Protein AF-0000000069863520 (afdb_homodimer)

Solvent-accessible surface area (backbone atoms only — not comparable to full-atom values): 12874 Å² total; per-residue (Å²): 112,72,61,44,53,48,48,48,50,52,49,18,58,66,33,70,36,91,54,41,68,58,53,50,70,75,42,50,72,67,54,52,51,51,52,52,55,48,51,23,64,34,72,54,70,69,57,44,53,39,50,52,51,8,44,47,52,29,50,52,50,26,72,73,69,70,47,91,66,60,33,70,79,55,29,62,78,73,32,87,59,54,64,56,63,81,35,67,63,56,55,49,48,53,61,70,64,55,82,76,78,76,74,87,69,80,75,88,118,112,74,61,59,53,48,49,48,49,53,50,19,56,72,69,37,36,88,54,41,66,57,51,51,70,78,42,49,74,67,55,53,51,51,50,54,54,50,50,72,81,36,72,53,71,66,57,44,54,40,48,54,48,8,44,48,48,29,50,55,49,26,72,71,68,71,47,89,69,61,31,75,80,57,28,62,87,76,38,86,69,65,38,56,74,65,57,67,73,60,58,60,58,42,67,69,64,62,66,86,67,78,73,82,71,75,75,82,122

Secondary structure (DSSP, 8-state):
-HHHHHHHHHHHHHTT-S-HHHHHHTS-HHHHHHHHHHHHHS--HHHHHHHHHHHHHHHHHHHHH-----GGGG-SSSSTTTTTSS-HHHHHHHHHH------------/-HHHHHHHHHHHHHTT-S-HHHHHHHS-HHHHHHHHHHHHHS--HHHHHHHHHHHHHHHHHHHHH-----GGGG-SSSSTTTT-SS-HHHHHHHHHH-TT---------

Structure (mmCIF, N/CA/C/O backbone):
data_AF-0000000069863520-model_v1
#
loop_
_entity.id
_entity.type
_entity.pdbx_description
1 polymer 'Minor tail protein'
#
loop_
_atom_site.group_PDB
_atom_site.id
_atom_site.type_symbol
_atom_site.label_atom_id
_atom_site.label_alt_id
_atom_site.label_comp_id
_atom_site.label_asym_id
_atom_site.label_entity_id
_atom_site.label_seq_id
_atom_site.pdbx_PDB_ins_code
_atom_site.Cartn_x
_atom_site.Cartn_y
_atom_site.Cartn_z
_atom_site.occupancy
_atom_site.B_iso_or_equiv
_atom_site.auth_seq_id
_atom_site.auth_comp_id
_atom_site.auth_asym_id
_atom_site.auth_atom_id
_atom_site.pdbx_PDB_model_num
ATOM 1 N N . MET A 1 1 ? 18.828 11.961 9.992 1 49.12 1 MET A N 1
ATOM 2 C CA . MET A 1 1 ? 18.281 13.125 9.305 1 49.12 1 MET A CA 1
ATOM 3 C C . MET A 1 1 ? 17.875 12.766 7.879 1 49.12 1 MET A C 1
ATOM 5 O O . MET A 1 1 ? 16.75 13.047 7.465 1 49.12 1 MET A O 1
ATOM 9 N N . ASN A 1 2 ? 18.641 11.922 7.191 1 63.69 2 ASN A N 1
ATOM 10 C CA . ASN A 1 2 ? 18.438 11.57 5.789 1 63.69 2 ASN A CA 1
ATOM 11 C C . ASN A 1 2 ? 17.297 10.57 5.625 1 63.69 2 ASN A C 1
ATOM 13 O O . ASN A 1 2 ? 16.469 10.711 4.719 1 63.69 2 ASN A O 1
ATOM 17 N N . ASN A 1 3 ? 16.969 9.836 6.609 1 72.69 3 ASN A N 1
ATOM 18 C CA . ASN A 1 3 ? 15.969 8.781 6.477 1 72.69 3 ASN A CA 1
ATOM 19 C C . ASN A 1 3 ? 14.555 9.312 6.738 1 72.69 3 ASN A C 1
ATOM 21 O O . ASN A 1 3 ? 13.609 8.922 6.059 1 72.69 3 ASN A O 1
ATOM 25 N N . GLU A 1 4 ? 14.523 10.289 7.738 1 73.56 4 GLU A N 1
ATOM 26 C CA . GLU A 1 4 ? 13.219 10.867 8.055 1 73.56 4 GLU A CA 1
ATOM 27 C C . GLU A 1 4 ? 12.672 11.68 6.883 1 73.56 4 GLU A C 1
ATOM 29 O O . GLU A 1 4 ? 11.484 11.594 6.562 1 73.56 4 GLU A O 1
ATOM 34 N N . LEU A 1 5 ? 13.562 12.398 6.379 1 82.38 5 LEU A N 1
ATOM 35 C CA . LEU A 1 5 ? 13.156 13.188 5.219 1 82.38 5 LEU A CA 1
ATOM 36 C C . LEU A 1 5 ? 12.711 12.289 4.074 1 82.38 5 LEU A C 1
ATOM 38 O O . LEU A 1 5 ? 11.766 12.609 3.355 1 82.38 5 LEU A O 1
ATOM 42 N N . HIS A 1 6 ? 13.438 11.219 3.932 1 83.88 6 HIS A N 1
ATOM 43 C CA . HIS A 1 6 ? 13.047 10.258 2.908 1 83.88 6 HIS A CA 1
ATOM 44 C C . HIS A 1 6 ? 11.641 9.711 3.17 1 83.88 6 HIS A C 1
ATOM 46 O O . HIS A 1 6 ? 10.828 9.633 2.254 1 83.88 6 HIS A O 1
ATOM 52 N N . PHE A 1 7 ? 11.461 9.422 4.465 1 88.31 7 PHE A N 1
ATOM 53 C CA . PHE A 1 7 ? 10.141 8.922 4.812 1 88.31 7 PHE A CA 1
ATOM 54 C C . PHE A 1 7 ? 9.07 9.969 4.516 1 88.31 7 PHE A C 1
ATOM 56 O O . PHE A 1 7 ? 8.023 9.648 3.945 1 88.31 7 PHE A O 1
ATOM 63 N N . VAL A 1 8 ? 9.305 11.164 4.875 1 90.38 8 VAL A N 1
ATOM 64 C CA . VAL A 1 8 ? 8.328 12.234 4.684 1 90.38 8 VAL A CA 1
ATOM 65 C C . VAL A 1 8 ? 8.055 12.422 3.195 1 90.38 8 VAL A C 1
ATOM 67 O O . VAL A 1 8 ? 6.906 12.602 2.787 1 90.38 8 VAL A O 1
ATOM 70 N N . ARG A 1 9 ? 9.023 12.297 2.426 1 91.69 9 ARG A N 1
ATOM 71 C CA . ARG A 1 9 ? 8.836 12.438 0.986 1 91.69 9 ARG A CA 1
ATOM 72 C C . ARG A 1 9 ? 8.055 11.258 0.414 1 91.69 9 ARG A C 1
ATOM 74 O O . ARG A 1 9 ? 7.223 11.438 -0.479 1 91.69 9 ARG A O 1
ATOM 81 N N . GLN A 1 10 ? 8.305 10.062 0.873 1 92.5 10 GLN A N 1
ATOM 82 C CA . GLN A 1 10 ? 7.512 8.898 0.482 1 92.5 10 GLN A CA 1
ATOM 83 C C . GLN A 1 10 ? 6.043 9.086 0.861 1 92.5 10 GLN A C 1
ATOM 85 O O . GLN A 1 10 ? 5.148 8.75 0.08 1 92.5 10 GLN A O 1
ATOM 90 N N . LEU A 1 11 ? 5.957 9.602 2.07 1 94.81 11 LEU A N 1
ATOM 91 C CA . LEU A 1 11 ? 4.602 9.844 2.559 1 94.81 11 LEU A CA 1
ATOM 92 C C . LEU A 1 11 ? 3.885 10.867 1.688 1 94.81 11 LEU A C 1
ATOM 94 O O . LEU A 1 11 ? 2.727 10.664 1.312 1 94.81 11 LEU A O 1
ATOM 98 N N . ALA A 1 12 ? 4.508 11.953 1.383 1 96.06 12 ALA A N 1
ATOM 99 C CA . ALA A 1 12 ? 3.932 12.984 0.529 1 96.06 12 ALA A CA 1
ATOM 100 C C . ALA A 1 12 ? 3.541 12.422 -0.833 1 96.06 12 ALA A C 1
ATOM 102 O O . ALA A 1 12 ? 2.48 12.75 -1.368 1 96.06 12 ALA A O 1
ATOM 103 N N . ARG A 1 13 ? 4.34 11.586 -1.364 1 95.5 13 ARG A N 1
ATOM 104 C CA . ARG A 1 13 ? 4.02 10.938 -2.633 1 95.5 13 ARG A CA 1
ATOM 105 C C . ARG A 1 13 ? 2.787 10.055 -2.5 1 95.5 13 ARG A C 1
ATOM 107 O O . ARG A 1 13 ? 1.915 10.062 -3.371 1 95.5 13 ARG A O 1
ATOM 114 N N . GLU A 1 14 ? 2.783 9.297 -1.399 1 96.44 14 GLU A N 1
ATOM 115 C CA . GLU A 1 14 ? 1.649 8.414 -1.146 1 96.44 14 GLU A CA 1
ATOM 116 C C . GLU A 1 14 ? 0.336 9.188 -1.136 1 96.44 14 GLU A C 1
ATOM 118 O O . GLU A 1 14 ? -0.675 8.711 -1.659 1 96.44 14 GLU A O 1
ATOM 123 N N . PHE A 1 15 ? 0.433 10.359 -0.616 1 97.62 15 PHE A N 1
ATOM 124 C CA . PHE A 1 15 ? -0.791 11.133 -0.432 1 97.62 15 PHE A CA 1
ATOM 125 C C . PHE A 1 15 ? -0.942 12.172 -1.53 1 97.62 15 PHE A C 1
ATOM 127 O O . PHE A 1 15 ? -1.839 13.016 -1.473 1 97.62 15 PHE A O 1
ATOM 134 N N . ARG A 1 16 ? -0.092 12.156 -2.473 1 97.25 16 ARG A N 1
ATOM 135 C CA . ARG A 1 16 ? -0.127 13.016 -3.646 1 97.25 16 ARG A CA 1
ATOM 136 C C . ARG A 1 16 ? -0.041 14.484 -3.248 1 97.25 16 ARG A C 1
ATOM 138 O O . ARG A 1 16 ? -0.797 15.32 -3.754 1 97.25 16 ARG A O 1
ATOM 145 N N . ARG A 1 17 ? 0.841 14.641 -2.295 1 96.88 17 ARG A N 1
ATOM 146 C CA . ARG A 1 17 ? 1.12 15.992 -1.834 1 96.88 17 ARG A CA 1
ATOM 147 C C . ARG A 1 17 ? 2.52 16.438 -2.25 1 96.88 17 ARG A C 1
ATOM 149 O O . ARG A 1 17 ? 3.486 16.234 -1.516 1 96.88 17 ARG A O 1
ATOM 156 N N . PRO A 1 18 ? 2.646 17.234 -3.416 1 94.19 18 PRO A N 1
ATOM 157 C CA . PRO A 1 18 ? 3.98 17.672 -3.832 1 94.19 18 PRO A CA 1
ATOM 158 C C . PRO A 1 18 ? 4.582 18.703 -2.885 1 94.19 18 PRO A C 1
ATOM 160 O O . PRO A 1 18 ? 5.797 18.922 -2.895 1 94.19 18 PRO A O 1
ATOM 163 N N . ASP A 1 19 ? 3.646 19.344 -2.125 1 93.94 19 ASP A N 1
ATOM 164 C CA . ASP A 1 19 ? 4.074 20.312 -1.123 1 93.94 19 ASP A CA 1
ATOM 165 C C . ASP A 1 19 ? 4.367 19.625 0.212 1 93.94 19 ASP A C 1
ATOM 167 O O . ASP A 1 19 ? 3.729 19.938 1.223 1 93.94 19 ASP A O 1
ATOM 171 N N . TRP A 1 20 ? 5.438 18.891 0.257 1 92.12 20 TRP A N 1
ATOM 172 C CA . TRP A 1 20 ? 5.691 18.031 1.411 1 92.12 20 TRP A CA 1
ATOM 173 C C . TRP A 1 20 ? 5.934 18.859 2.664 1 92.12 20 TRP A C 1
ATOM 175 O O . TRP A 1 20 ? 5.574 18.453 3.77 1 92.12 20 TRP A O 1
ATOM 185 N N . ARG A 1 21 ? 6.539 20 2.545 1 91.5 21 ARG A N 1
ATOM 186 C CA . ARG A 1 21 ? 6.777 20.844 3.707 1 91.5 21 ARG A CA 1
ATOM 187 C C . ARG A 1 21 ? 5.461 21.328 4.305 1 91.5 21 ARG A C 1
ATOM 189 O O . ARG A 1 21 ? 5.281 21.312 5.523 1 91.5 21 ARG A O 1
ATOM 196 N N . ARG A 1 22 ? 4.594 21.75 3.463 1 94.88 22 ARG A N 1
ATOM 197 C CA . ARG A 1 22 ? 3.277 22.172 3.926 1 94.88 22 ARG A CA 1
ATOM 198 C C . ARG A 1 22 ? 2.512 21.016 4.543 1 94.88 22 ARG A C 1
ATOM 200 O O . ARG A 1 22 ? 1.835 21.172 5.559 1 94.88 22 ARG A O 1
ATOM 207 N N . MET A 1 23 ? 2.631 19.891 3.926 1 94.81 23 MET A N 1
ATOM 208 C CA . MET A 1 23 ? 1.984 18.703 4.477 1 94.81 23 MET A CA 1
ATOM 209 C C . MET A 1 23 ? 2.461 18.438 5.898 1 94.81 23 MET A C 1
ATOM 211 O O . MET A 1 23 ? 1.652 18.188 6.793 1 94.81 23 MET A O 1
ATOM 215 N N . LEU A 1 24 ? 3.723 18.531 6.035 1 91.69 24 LEU A N 1
ATOM 216 C CA . LEU A 1 24 ? 4.285 18.297 7.359 1 91.69 24 LEU A CA 1
ATOM 217 C C . LEU A 1 24 ? 3.797 19.359 8.352 1 91.69 24 LEU A C 1
ATOM 219 O O . LEU A 1 24 ? 3.527 19.047 9.508 1 91.69 24 LEU A O 1
ATOM 223 N N . ASP A 1 25 ? 3.689 20.562 7.859 1 90.69 25 ASP A N 1
ATOM 224 C CA . ASP A 1 25 ? 3.221 21.656 8.695 1 90.69 25 ASP A CA 1
ATOM 225 C C . ASP A 1 25 ? 1.784 21.422 9.164 1 90.69 25 ASP A C 1
ATOM 227 O O . ASP A 1 25 ? 1.399 21.844 10.25 1 90.69 25 ASP A O 1
ATOM 231 N N . GLU A 1 26 ? 1.008 20.766 8.422 1 92.31 26 GLU A N 1
ATOM 232 C CA . GLU A 1 26 ? -0.407 20.531 8.688 1 92.31 26 GLU A CA 1
ATOM 233 C C . GLU A 1 26 ? -0.6 19.297 9.555 1 92.31 26 GLU A C 1
ATOM 235 O O . GLU A 1 26 ? -1.712 19.016 10.008 1 92.31 26 GLU A O 1
ATOM 240 N N . MET A 1 27 ? 0.579 18.609 9.867 1 90.62 27 MET A N 1
ATOM 241 C CA . MET A 1 27 ? 0.532 17.359 10.602 1 90.62 27 MET A CA 1
ATOM 242 C C . MET A 1 27 ? 1.233 17.484 11.945 1 90.62 27 MET A C 1
ATOM 244 O O . MET A 1 27 ? 2.309 18.078 12.039 1 90.62 27 MET A O 1
ATOM 248 N N . SER A 1 28 ? 0.525 16.938 12.891 1 88.88 28 SER A N 1
ATOM 249 C CA . SER A 1 28 ? 1.188 16.891 14.188 1 88.88 28 SER A CA 1
ATOM 250 C C . SER A 1 28 ? 2.254 15.805 14.227 1 88.88 28 SER A C 1
ATOM 252 O O . SER A 1 28 ? 2.225 14.867 13.422 1 88.88 28 SER A O 1
ATOM 254 N N . SER A 1 29 ? 3.094 15.992 15.148 1 84.81 29 SER A N 1
ATOM 255 C CA . SER A 1 29 ? 4.109 14.961 15.336 1 84.81 29 SER A CA 1
ATOM 256 C C . SER A 1 29 ? 3.473 13.609 15.656 1 84.81 29 SER A C 1
ATOM 258 O O . SER A 1 29 ? 3.971 12.57 15.219 1 84.81 29 SER A O 1
ATOM 260 N N . THR A 1 30 ? 2.352 13.68 16.359 1 86.94 30 THR A N 1
ATOM 261 C CA . THR A 1 30 ? 1.618 12.461 16.703 1 86.94 30 THR A CA 1
ATOM 262 C C . THR A 1 30 ? 1.072 11.797 15.438 1 86.94 30 THR A C 1
ATOM 264 O O . THR A 1 30 ? 1.232 10.586 15.242 1 86.94 30 THR A O 1
ATOM 267 N N . GLU A 1 31 ? 0.577 12.617 14.57 1 89.62 31 GLU A N 1
ATOM 268 C CA . GLU A 1 31 ? 0.03 12.094 13.32 1 89.62 31 GLU A CA 1
ATOM 269 C C . GLU A 1 31 ? 1.129 11.508 12.445 1 89.62 31 GLU A C 1
ATOM 271 O O . GLU A 1 31 ? 0.947 10.445 11.836 1 89.62 31 GLU A O 1
ATOM 276 N N . LEU A 1 32 ? 2.189 12.219 12.383 1 92.19 32 LEU A N 1
ATOM 277 C CA . LEU A 1 32 ? 3.301 11.711 11.594 1 92.19 32 LEU A CA 1
ATOM 278 C C . LEU A 1 32 ? 3.771 10.359 12.125 1 92.19 32 LEU A C 1
ATOM 280 O O . LEU A 1 32 ? 4.016 9.43 11.344 1 92.19 32 LEU A O 1
ATOM 284 N N . SER A 1 33 ? 3.799 10.266 13.43 1 90.62 33 SER A N 1
ATOM 285 C CA . SER A 1 33 ? 4.219 9.008 14.047 1 90.62 33 SER A CA 1
ATOM 286 C C . SER A 1 33 ? 3.217 7.895 13.766 1 90.62 33 SER A C 1
ATOM 288 O O . SER A 1 33 ? 3.604 6.738 13.578 1 90.62 33 SER A O 1
ATOM 290 N N . GLU A 1 34 ? 1.979 8.211 13.703 1 90.12 34 GLU A N 1
ATOM 291 C CA . GLU A 1 34 ? 0.939 7.223 13.43 1 90.12 34 GLU A CA 1
ATOM 292 C C . GLU A 1 34 ? 1.031 6.707 12 1 90.12 34 GLU A C 1
ATOM 294 O O . GLU A 1 34 ? 0.802 5.52 11.742 1 90.12 34 GLU A O 1
ATOM 299 N N . TRP A 1 35 ? 1.4 7.609 11.086 1 94.75 35 TRP A N 1
ATOM 300 C CA . TRP A 1 35 ? 1.615 7.164 9.719 1 94.75 35 TRP A CA 1
ATOM 301 C C . TRP A 1 35 ? 2.859 6.289 9.617 1 94.75 35 TRP A C 1
ATOM 303 O O . TRP A 1 35 ? 2.875 5.301 8.875 1 94.75 35 TRP A O 1
ATOM 313 N N . ALA A 1 36 ? 3.865 6.648 10.383 1 91.38 36 ALA A N 1
ATOM 314 C CA . ALA A 1 36 ? 5.051 5.793 10.398 1 91.38 36 ALA A CA 1
ATOM 315 C C . ALA A 1 36 ? 4.711 4.391 10.891 1 91.38 36 ALA A C 1
ATOM 317 O O . ALA A 1 36 ? 5.141 3.398 10.297 1 91.38 36 ALA A O 1
ATOM 318 N N . ASP A 1 37 ? 3.883 4.301 11.898 1 89.56 37 ASP A N 1
ATOM 319 C CA . ASP A 1 37 ? 3.443 3.012 12.422 1 89.56 37 ASP A CA 1
ATOM 320 C C . ASP A 1 37 ? 2.615 2.252 11.391 1 89.56 37 ASP A C 1
ATOM 322 O O . ASP A 1 37 ? 2.803 1.048 11.203 1 89.56 37 ASP A O 1
ATOM 326 N N . PHE A 1 38 ? 1.801 2.969 10.797 1 92.25 38 PHE A N 1
ATOM 327 C CA . PHE A 1 38 ? 0.939 2.359 9.789 1 92.25 38 PHE A CA 1
ATOM 328 C C . PHE A 1 38 ? 1.768 1.734 8.672 1 92.25 38 PHE A C 1
ATOM 330 O O . PHE A 1 38 ? 1.528 0.589 8.281 1 92.25 38 PHE A O 1
ATOM 337 N N . PHE A 1 39 ? 2.797 2.432 8.234 1 91.81 39 PHE A N 1
ATOM 338 C CA . PHE A 1 39 ? 3.535 1.973 7.066 1 91.81 39 PHE A CA 1
ATOM 339 C C . PHE A 1 39 ? 4.664 1.034 7.473 1 91.81 39 PHE A C 1
ATOM 341 O O . PHE A 1 39 ? 5.332 0.447 6.617 1 91.81 39 PHE A O 1
ATOM 348 N N . ARG A 1 40 ? 4.777 0.924 8.734 1 88.75 40 ARG A N 1
ATOM 349 C CA . ARG A 1 40 ? 5.617 -0.171 9.211 1 88.75 40 ARG A CA 1
ATOM 350 C C . ARG A 1 40 ? 4.934 -1.518 8.992 1 88.75 40 ARG A C 1
ATOM 352 O O . ARG A 1 40 ? 5.602 -2.52 8.727 1 88.75 40 ARG A O 1
ATOM 359 N N . GLU A 1 41 ? 3.639 -1.451 9.039 1 87.62 41 GLU A N 1
ATOM 360 C CA . GLU A 1 41 ? 2.854 -2.678 8.93 1 87.62 41 GLU A CA 1
ATOM 361 C C . GLU A 1 41 ? 2.244 -2.82 7.539 1 87.62 41 GLU A C 1
ATOM 363 O O . GLU A 1 41 ? 1.726 -3.885 7.188 1 87.62 41 GLU A O 1
ATOM 368 N N . ASN A 1 42 ? 2.303 -1.67 6.812 1 90.19 42 ASN A N 1
ATOM 369 C CA . ASN A 1 42 ? 1.747 -1.643 5.465 1 90.19 42 ASN A CA 1
ATOM 370 C C . ASN A 1 42 ? 2.75 -1.087 4.457 1 90.19 42 ASN A C 1
ATOM 372 O O . ASN A 1 42 ? 3.539 -0.199 4.785 1 90.19 42 ASN A O 1
ATOM 376 N N . SER A 1 43 ? 2.721 -1.639 3.27 1 91.62 43 SER A N 1
ATOM 377 C CA . SER A 1 43 ? 3.627 -1.153 2.234 1 91.62 43 SER A CA 1
ATOM 378 C C . SER A 1 43 ? 3.088 0.113 1.577 1 91.62 43 SER A C 1
ATOM 380 O O . SER A 1 43 ? 1.879 0.251 1.383 1 91.62 43 SER A O 1
ATOM 382 N N . PHE A 1 44 ? 4.086 0.941 1.268 1 94.31 44 PHE A N 1
ATOM 383 C CA . PHE A 1 44 ? 3.725 1.998 0.33 1 94.31 44 PHE A CA 1
ATOM 384 C C . PHE A 1 44 ? 3.271 1.41 -1 1 94.31 44 PHE A C 1
ATOM 386 O O . PHE A 1 44 ? 3.637 0.284 -1.345 1 94.31 44 PHE A O 1
ATOM 393 N N . SER A 1 45 ? 2.527 2.164 -1.707 1 94.56 45 SER A N 1
ATOM 394 C CA . SER A 1 45 ? 1.936 1.691 -2.953 1 94.56 45 SER A CA 1
ATOM 395 C C . SER A 1 45 ? 3.008 1.223 -3.932 1 94.56 45 SER A C 1
ATOM 397 O O . SER A 1 45 ? 2.871 0.167 -4.555 1 94.56 45 SER A O 1
ATOM 399 N N . ASP A 1 46 ? 4.059 1.973 -4.105 1 92.44 46 ASP A N 1
ATOM 400 C CA . ASP A 1 46 ? 5.121 1.623 -5.039 1 92.44 46 ASP A CA 1
ATOM 401 C C . ASP A 1 46 ? 5.855 0.363 -4.59 1 92.44 46 ASP A C 1
ATOM 403 O O . ASP A 1 46 ? 6.191 -0.494 -5.41 1 92.44 46 ASP A O 1
ATOM 407 N N . ALA A 1 47 ? 6.066 0.263 -3.305 1 92.38 47 ALA A N 1
ATOM 408 C CA . ALA A 1 47 ? 6.75 -0.906 -2.756 1 92.38 47 ALA A CA 1
ATOM 409 C C . ALA A 1 47 ? 5.91 -2.166 -2.936 1 92.38 47 ALA A C 1
ATOM 411 O O . ALA A 1 47 ? 6.438 -3.232 -3.258 1 92.38 47 ALA A O 1
ATOM 412 N N . LEU A 1 48 ? 4.609 -2.051 -2.691 1 95 48 LEU A N 1
ATOM 413 C CA . LEU A 1 48 ? 3.721 -3.191 -2.887 1 95 48 LEU A CA 1
ATOM 414 C C . LEU A 1 48 ? 3.723 -3.639 -4.344 1 95 48 LEU A C 1
ATOM 416 O O . LEU A 1 48 ? 3.826 -4.832 -4.633 1 95 48 LEU A O 1
ATOM 420 N N . LEU A 1 49 ? 3.584 -2.729 -5.246 1 96.62 49 LEU A N 1
ATOM 421 C CA . LEU A 1 49 ? 3.619 -3.025 -6.672 1 96.62 49 LEU A CA 1
ATOM 422 C C . LEU A 1 49 ? 4.902 -3.756 -7.047 1 96.62 49 LEU A C 1
ATOM 424 O O . LEU A 1 49 ? 4.863 -4.785 -7.723 1 96.62 49 LEU A O 1
ATOM 428 N N . ASP A 1 50 ? 6.023 -3.189 -6.609 1 94.31 50 ASP A N 1
ATOM 429 C CA . ASP A 1 50 ? 7.316 -3.799 -6.906 1 94.31 50 ASP A CA 1
ATOM 430 C C . ASP A 1 50 ? 7.402 -5.211 -6.336 1 94.31 50 ASP A C 1
ATOM 432 O O . ASP A 1 50 ? 7.883 -6.129 -7.008 1 94.31 50 ASP A O 1
ATOM 436 N N . ALA A 1 51 ? 6.941 -5.414 -5.109 1 95.25 51 ALA A N 1
ATOM 437 C CA . ALA A 1 51 ? 6.98 -6.727 -4.465 1 95.25 51 ALA A CA 1
ATOM 438 C C . ALA A 1 51 ? 6.121 -7.734 -5.223 1 95.25 51 ALA A C 1
ATOM 440 O O . ALA A 1 51 ? 6.52 -8.891 -5.398 1 95.25 51 ALA A O 1
ATOM 441 N N . GLU A 1 52 ? 5.008 -7.316 -5.688 1 96.81 52 GLU A N 1
ATOM 442 C CA . GLU A 1 52 ? 4.129 -8.195 -6.453 1 96.81 52 GLU A CA 1
ATOM 443 C C . GLU A 1 52 ? 4.793 -8.641 -7.754 1 96.81 52 GLU A C 1
ATOM 445 O O . GLU A 1 52 ? 4.832 -9.836 -8.055 1 96.81 52 GLU A O 1
ATOM 450 N N . PHE A 1 53 ? 5.387 -7.715 -8.453 1 97.62 53 PHE A N 1
ATOM 451 C CA . PHE A 1 53 ? 6.039 -8.062 -9.711 1 97.62 53 PHE A CA 1
ATOM 452 C C . PHE A 1 53 ? 7.293 -8.891 -9.469 1 97.62 53 PHE A C 1
ATOM 454 O O . PHE A 1 53 ? 7.566 -9.844 -10.195 1 97.62 53 PHE A O 1
ATOM 461 N N . SER A 1 54 ? 7.973 -8.523 -8.438 1 96.62 54 SER A N 1
ATOM 462 C CA . SER A 1 54 ? 9.188 -9.266 -8.125 1 96.62 54 SER A CA 1
ATOM 463 C C . SER A 1 54 ? 8.875 -10.719 -7.789 1 96.62 54 SER A C 1
ATOM 465 O O . SER A 1 54 ? 9.539 -11.633 -8.281 1 96.62 54 SER A O 1
ATOM 467 N N . THR A 1 55 ? 7.816 -10.922 -7.023 1 97.19 55 THR A N 1
ATOM 468 C CA . THR A 1 55 ? 7.445 -12.273 -6.625 1 97.19 55 THR A CA 1
ATOM 469 C C . THR A 1 55 ? 6.887 -13.055 -7.809 1 97.19 55 THR A C 1
ATOM 471 O O . THR A 1 55 ? 7.148 -14.25 -7.949 1 97.19 55 THR A O 1
ATOM 474 N N . LEU A 1 56 ? 6.184 -12.43 -8.68 1 98.12 56 LEU A N 1
ATOM 475 C CA . LEU A 1 56 ? 5.688 -13.086 -9.883 1 98.12 56 LEU A CA 1
ATOM 476 C C . LEU A 1 56 ? 6.84 -13.492 -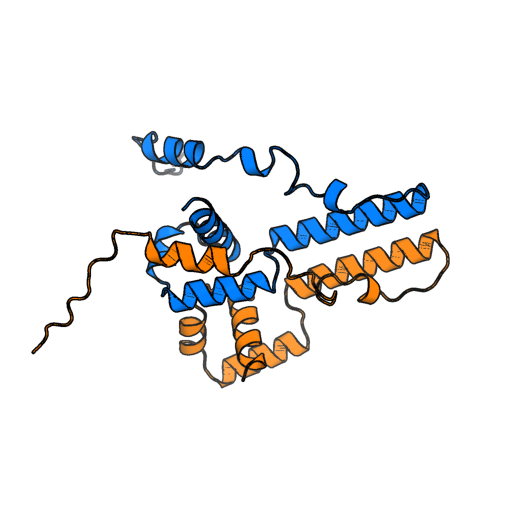10.789 1 98.12 56 LEU A C 1
ATOM 478 O O . LEU A 1 56 ? 6.883 -14.625 -11.273 1 98.12 56 LEU A O 1
ATOM 482 N N . LYS A 1 57 ? 7.773 -12.641 -11.016 1 98 57 LYS A N 1
ATOM 483 C CA . LYS A 1 57 ? 8.93 -12.914 -11.867 1 98 57 LYS A CA 1
ATOM 484 C C . LYS A 1 57 ? 9.75 -14.07 -11.312 1 98 57 LYS A C 1
ATOM 486 O O . LYS A 1 57 ? 10.141 -14.977 -12.055 1 98 57 LYS A O 1
ATOM 491 N N . ALA A 1 58 ? 9.977 -13.984 -10.047 1 97.5 58 ALA A N 1
ATOM 492 C CA . ALA A 1 58 ? 10.727 -15.07 -9.406 1 97.5 58 ALA A CA 1
ATOM 493 C C . ALA A 1 58 ? 10.008 -16.406 -9.562 1 97.5 58 ALA A C 1
ATOM 495 O O . ALA A 1 58 ? 10.633 -17.422 -9.867 1 97.5 58 ALA A O 1
ATOM 496 N N . GLN A 1 59 ? 8.727 -16.406 -9.336 1 97.62 59 GLN A N 1
ATOM 497 C CA . GLN A 1 59 ? 7.945 -17.641 -9.445 1 97.62 59 GLN A CA 1
ATOM 498 C C . GLN A 1 59 ? 8 -18.203 -10.859 1 97.62 59 GLN A C 1
ATOM 500 O O . GLN A 1 59 ? 8.195 -19.406 -11.039 1 97.62 59 GLN A O 1
ATOM 505 N N . VAL A 1 60 ? 7.82 -17.406 -11.867 1 98 60 VAL A N 1
ATOM 506 C CA . VAL A 1 60 ? 7.867 -17.844 -13.258 1 98 60 VAL A CA 1
ATOM 507 C C . VAL A 1 60 ? 9.242 -18.422 -13.578 1 98 60 VAL A C 1
ATOM 509 O O . VAL A 1 60 ? 9.352 -19.5 -14.156 1 98 60 VAL A O 1
ATOM 512 N N . PHE A 1 61 ? 10.258 -17.734 -13.188 1 97.5 61 PHE A N 1
ATOM 513 C CA . PHE A 1 61 ? 11.625 -18.203 -13.398 1 97.5 61 PHE A CA 1
ATOM 514 C C . PHE A 1 61 ? 11.82 -19.578 -12.789 1 97.5 61 PHE A C 1
ATOM 516 O O . PHE A 1 61 ? 12.344 -20.484 -13.453 1 97.5 61 PHE A O 1
ATOM 523 N N . MET A 1 62 ? 11.359 -19.734 -11.57 1 97.94 62 MET A N 1
ATOM 524 C CA . MET A 1 62 ? 11.555 -21 -10.836 1 97.94 62 MET A CA 1
ATOM 525 C C . MET A 1 62 ? 10.75 -22.125 -11.477 1 97.94 62 MET A C 1
ATOM 527 O O . MET A 1 62 ? 11.242 -23.25 -11.594 1 97.94 62 MET A O 1
ATOM 531 N N . LEU A 1 63 ? 9.586 -21.859 -11.906 1 96.62 63 LEU A N 1
ATOM 532 C CA . LEU A 1 63 ? 8.719 -22.875 -12.508 1 96.62 63 LEU A CA 1
ATOM 533 C C . LEU A 1 63 ? 9.281 -23.344 -13.844 1 96.62 63 LEU A C 1
ATOM 535 O O . LEU A 1 63 ? 9.18 -24.516 -14.18 1 96.62 63 LEU A O 1
ATOM 539 N N . VAL A 1 64 ? 9.898 -22.453 -14.57 1 96.25 64 VAL A N 1
ATOM 540 C CA . VAL A 1 64 ? 10.359 -22.75 -15.922 1 96.25 64 VAL A CA 1
ATOM 541 C C . VAL A 1 64 ? 11.75 -23.375 -15.867 1 96.25 64 VAL A C 1
ATOM 543 O O . VAL A 1 64 ? 12.039 -24.328 -16.594 1 96.25 64 VAL A O 1
ATOM 546 N N . THR A 1 65 ? 12.57 -22.938 -15.008 1 96.44 65 THR A N 1
ATOM 547 C CA . THR A 1 65 ? 13.969 -23.359 -15.008 1 96.44 65 THR A CA 1
ATOM 548 C C . THR A 1 65 ? 14.195 -24.469 -13.992 1 96.44 65 THR A C 1
ATOM 550 O O . THR A 1 65 ? 15.164 -25.234 -14.102 1 96.44 65 THR A O 1
ATOM 553 N N . GLY A 1 66 ? 13.469 -24.469 -12.984 1 95.62 66 GLY A N 1
ATOM 554 C CA . GLY A 1 66 ? 13.68 -25.406 -11.883 1 95.62 66 GLY A CA 1
ATOM 555 C C . GLY A 1 66 ? 14.734 -24.938 -10.898 1 95.62 66 GLY A C 1
ATOM 556 O O . GLY A 1 66 ? 15.047 -25.625 -9.938 1 95.62 66 GLY A O 1
ATOM 557 N N . LYS A 1 67 ? 15.211 -23.703 -11.094 1 97 67 LYS A N 1
ATOM 558 C CA . LYS A 1 67 ? 16.25 -23.141 -10.219 1 97 67 LYS A CA 1
ATOM 559 C C . LYS A 1 67 ? 15.641 -22.172 -9.203 1 97 67 LYS A C 1
ATOM 561 O O . LYS A 1 67 ? 14.75 -21.391 -9.539 1 97 67 LYS A O 1
ATOM 566 N N . GLU A 1 68 ? 16.25 -22.188 -8.016 1 95.94 68 GLU A N 1
ATOM 567 C CA . GLU A 1 68 ? 15.781 -21.281 -6.98 1 95.94 68 GLU A CA 1
ATOM 568 C C . GLU A 1 68 ? 16.344 -19.875 -7.184 1 95.94 68 GLU A C 1
ATOM 570 O O . GLU A 1 68 ? 17.516 -19.719 -7.547 1 95.94 68 GLU A O 1
ATOM 575 N N . ILE A 1 69 ? 15.445 -18.891 -6.984 1 96.38 69 ILE A N 1
ATOM 576 C CA . ILE A 1 69 ? 15.875 -17.5 -7.066 1 96.38 69 ILE A CA 1
ATOM 577 C C . ILE A 1 69 ? 15.094 -16.656 -6.062 1 96.38 69 ILE A C 1
ATOM 579 O O . ILE A 1 69 ? 13.961 -17 -5.711 1 96.38 69 ILE A O 1
ATOM 583 N N . ASP A 1 70 ? 15.727 -15.656 -5.578 1 95.12 70 ASP A N 1
ATOM 584 C CA . ASP A 1 70 ? 15.062 -14.742 -4.652 1 95.12 70 ASP A CA 1
ATOM 585 C C . ASP A 1 70 ? 14.281 -13.664 -5.406 1 95.12 70 ASP A C 1
ATOM 587 O O . ASP A 1 70 ? 14.781 -13.102 -6.383 1 95.12 70 ASP A O 1
ATOM 591 N N . ALA A 1 71 ? 13.094 -13.367 -4.863 1 95.44 71 ALA A N 1
ATOM 592 C CA . ALA A 1 71 ? 12.273 -12.32 -5.465 1 95.44 71 ALA A CA 1
ATOM 593 C C . ALA A 1 71 ? 13.016 -10.984 -5.496 1 95.44 71 ALA A C 1
ATOM 595 O O . ALA A 1 71 ? 12.82 -10.18 -6.414 1 95.44 71 ALA A O 1
ATOM 596 N N . ALA A 1 72 ? 13.805 -10.719 -4.504 1 91 72 ALA A N 1
ATOM 597 C CA . ALA A 1 72 ? 14.547 -9.461 -4.395 1 91 72 ALA A CA 1
ATOM 598 C C . ALA A 1 72 ? 15.445 -9.242 -5.605 1 91 72 ALA A C 1
ATOM 600 O O . ALA A 1 72 ? 15.766 -8.109 -5.957 1 91 72 ALA A O 1
ATOM 601 N N . ASP A 1 73 ? 15.828 -10.32 -6.27 1 90.69 73 ASP A N 1
ATOM 602 C CA . ASP A 1 73 ? 16.688 -10.227 -7.449 1 90.69 73 ASP A CA 1
ATOM 603 C C . ASP A 1 73 ? 15.945 -9.562 -8.609 1 90.69 73 ASP A C 1
ATOM 605 O O . ASP A 1 73 ? 16.578 -9.102 -9.57 1 90.69 73 ASP A O 1
ATOM 609 N N . PHE A 1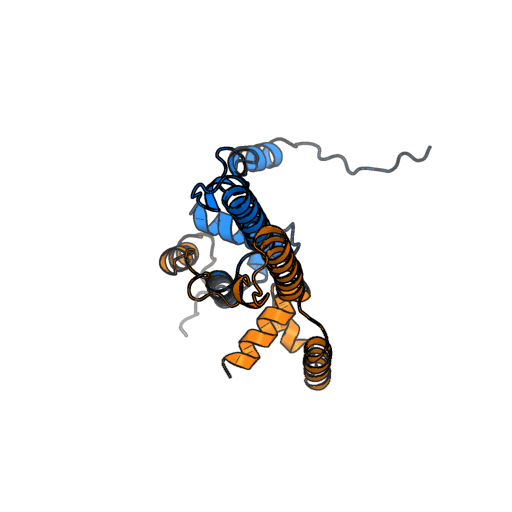 74 ? 14.656 -9.492 -8.43 1 94.5 74 PHE A N 1
ATOM 610 C CA . PHE A 1 74 ? 13.859 -8.938 -9.516 1 94.5 74 PHE A CA 1
ATOM 611 C C . PHE A 1 74 ? 13.273 -7.586 -9.133 1 94.5 74 PHE A C 1
ATOM 613 O O . PHE A 1 74 ? 12.547 -6.969 -9.914 1 94.5 74 PHE A O 1
ATOM 620 N N . SER A 1 75 ? 13.672 -7.109 -7.906 1 93.5 75 SER A N 1
ATOM 621 C CA . SER A 1 75 ? 13.125 -5.828 -7.465 1 93.5 75 SER A CA 1
ATOM 622 C C . SER A 1 75 ? 13.766 -4.668 -8.219 1 93.5 75 SER A C 1
ATOM 624 O O . SER A 1 75 ? 14.992 -4.594 -8.328 1 93.5 75 SER A O 1
ATOM 626 N N . LEU A 1 76 ? 12.953 -3.775 -8.695 1 91.62 76 LEU A N 1
ATOM 627 C CA . LEU A 1 76 ? 13.445 -2.594 -9.391 1 91.62 76 LEU A CA 1
ATOM 628 C C . LEU A 1 76 ? 13.758 -1.472 -8.398 1 91.62 76 LEU A C 1
ATOM 630 O O . LEU A 1 76 ? 14.461 -0.52 -8.734 1 91.62 76 LEU A O 1
ATOM 634 N N . LEU A 1 77 ? 13.125 -1.453 -7.219 1 85.5 77 LEU A N 1
ATOM 635 C CA . LEU A 1 77 ? 13.352 -0.42 -6.215 1 85.5 77 LEU A CA 1
ATOM 636 C C . LEU A 1 77 ? 14.68 -0.64 -5.496 1 85.5 77 LEU A C 1
ATOM 638 O O . LEU A 1 77 ? 15.25 0.297 -4.926 1 85.5 77 LEU A O 1
ATOM 642 N N . THR A 1 78 ? 15.055 -1.854 -5.395 1 73 78 THR A N 1
ATOM 643 C CA . THR A 1 78 ? 16.312 -2.162 -4.73 1 73 78 THR A CA 1
ATOM 644 C C . THR A 1 78 ? 17.469 -2.139 -5.727 1 73 78 THR A C 1
ATOM 646 O O . THR A 1 78 ? 18.641 -2.285 -5.34 1 73 78 THR A O 1
ATOM 649 N N . LEU A 1 79 ? 17.094 -2.111 -6.953 1 58.59 79 LEU A N 1
ATOM 650 C CA . LEU A 1 79 ? 18.156 -2.1 -7.945 1 58.59 79 LEU A CA 1
ATOM 651 C C . LEU A 1 79 ? 19.062 -0.891 -7.746 1 58.59 79 LEU A C 1
ATOM 653 O O . LEU A 1 79 ? 18.594 0.211 -7.465 1 58.59 79 LEU A O 1
ATOM 657 N N . PRO A 1 80 ? 20.328 -1.271 -7.703 1 54.25 80 PRO A N 1
ATOM 658 C CA . PRO A 1 80 ? 21.328 -0.209 -7.633 1 54.25 80 PRO A CA 1
ATOM 659 C C . PRO A 1 80 ? 21.125 0.869 -8.695 1 54.25 80 PRO A C 1
ATOM 661 O O . PRO A 1 80 ? 20.797 0.556 -9.844 1 54.25 80 PRO A O 1
ATOM 664 N N . GLY A 1 81 ? 20.844 2.27 -8.344 1 50.78 81 GLY A N 1
ATOM 665 C CA . GLY A 1 81 ? 20.672 3.393 -9.25 1 50.78 81 GLY A CA 1
ATOM 666 C C . GLY A 1 81 ? 19.25 3.869 -9.359 1 50.78 81 GLY A C 1
ATOM 667 O O . GLY A 1 81 ? 18.969 4.914 -9.961 1 50.78 81 GLY A O 1
ATOM 668 N N . ALA A 1 82 ? 18.391 2.867 -9.203 1 46.66 82 ALA A N 1
ATOM 669 C CA . ALA A 1 82 ? 17.016 3.332 -9.273 1 46.66 82 ALA A CA 1
ATOM 670 C C . ALA A 1 82 ? 16.797 4.555 -8.3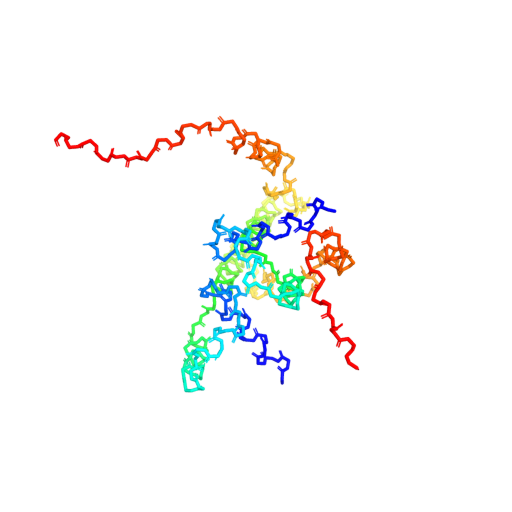83 1 46.66 82 ALA A C 1
ATOM 672 O O . ALA A 1 82 ? 16.156 5.523 -8.797 1 46.66 82 ALA A O 1
ATOM 673 N N . VAL A 1 83 ? 16.859 4.367 -7.125 1 44.47 83 VAL A N 1
ATOM 674 C CA . VAL A 1 83 ? 16.656 5.492 -6.215 1 44.47 83 VAL A CA 1
ATOM 675 C C . VAL A 1 83 ? 17.719 6.559 -6.461 1 44.47 83 VAL A C 1
ATOM 677 O O . VAL A 1 83 ? 17.562 7.707 -6.043 1 44.47 83 VAL A O 1
ATOM 680 N N . GLN A 1 84 ? 18.938 6.105 -6.734 1 42.72 84 GLN A N 1
ATOM 681 C CA . GLN A 1 84 ? 20.031 7.078 -6.75 1 42.72 84 GLN A CA 1
ATOM 682 C C . GLN A 1 84 ? 19.688 8.273 -7.629 1 42.72 84 GLN A C 1
ATOM 684 O O . GLN A 1 84 ? 20.375 9.289 -7.602 1 42.72 84 GLN A O 1
ATOM 689 N N . SER A 1 85 ? 19.047 8.023 -8.719 1 39.31 85 SER A N 1
ATOM 690 C CA . SER A 1 85 ? 19.188 9.156 -9.633 1 39.31 85 SER A CA 1
ATOM 691 C C . SER A 1 85 ? 18.656 10.438 -9 1 39.31 85 SER A C 1
ATOM 693 O O . SER A 1 85 ? 19.203 11.516 -9.227 1 39.31 85 SER A O 1
ATOM 695 N N . MET A 1 86 ? 17.25 10.641 -8.641 1 39.47 86 MET A N 1
ATOM 696 C CA . MET A 1 86 ? 16.953 12.016 -8.266 1 39.47 86 MET A CA 1
ATOM 697 C C . MET A 1 86 ? 17.484 12.344 -6.879 1 39.47 86 MET A C 1
ATOM 699 O O . MET A 1 86 ? 16.922 11.914 -5.871 1 39.47 86 MET A O 1
ATOM 703 N N . THR A 1 87 ? 18.766 12.102 -6.52 1 39.75 87 THR A N 1
ATOM 704 C CA . THR A 1 87 ? 19.531 12.508 -5.34 1 39.75 87 THR A CA 1
ATOM 705 C C . THR A 1 87 ? 18.953 13.789 -4.742 1 39.75 87 THR A C 1
ATOM 707 O O . THR A 1 87 ? 18.297 14.562 -5.438 1 39.75 87 THR A O 1
ATOM 710 N N . GLU A 1 88 ? 18.844 13.906 -3.482 1 42.78 88 GLU A N 1
ATOM 711 C CA . GLU A 1 88 ? 18.562 15.125 -2.73 1 42.78 88 GLU A CA 1
ATOM 712 C C . GLU A 1 88 ? 19.266 16.328 -3.344 1 42.78 88 GLU A C 1
ATOM 714 O O . GLU A 1 88 ? 18.688 17.422 -3.438 1 42.78 88 GLU A O 1
ATOM 719 N N . GLN A 1 89 ? 20.578 16.156 -3.594 1 42.72 89 GLN A N 1
ATOM 720 C CA . GLN A 1 89 ? 21.391 17.234 -4.129 1 42.72 89 GLN A CA 1
ATOM 721 C C . GLN A 1 89 ? 20.859 17.719 -5.477 1 42.72 89 GLN A C 1
ATOM 723 O O . GLN A 1 89 ? 20.891 18.906 -5.773 1 42.72 89 GLN A O 1
ATOM 728 N N . ASP A 1 90 ? 20.391 16.859 -6.312 1 42.09 90 ASP A N 1
ATOM 729 C CA . ASP A 1 90 ? 19.891 17.312 -7.605 1 42.09 90 ASP A CA 1
ATOM 730 C C . ASP A 1 90 ? 18.578 18.062 -7.457 1 42.09 90 ASP A C 1
ATOM 732 O O . ASP A 1 90 ? 18.328 19.047 -8.156 1 42.09 90 ASP A O 1
ATOM 736 N N . LEU A 1 91 ? 17.766 17.656 -6.508 1 41.91 91 LEU A N 1
ATOM 737 C CA . LEU A 1 91 ? 16.516 18.375 -6.238 1 41.91 91 LEU A CA 1
ATOM 738 C C . LEU A 1 91 ? 16.797 19.672 -5.492 1 41.91 91 LEU A C 1
ATOM 740 O O . LEU A 1 91 ? 16.188 20.703 -5.777 1 41.91 91 LEU A O 1
ATOM 744 N N . LEU A 1 92 ? 17.719 19.641 -4.5 1 41.28 92 LEU A N 1
ATOM 745 C CA . LEU A 1 92 ? 18.125 20.906 -3.918 1 41.28 92 LEU A CA 1
ATOM 746 C C . LEU A 1 92 ? 18.812 21.781 -4.953 1 41.28 92 LEU A C 1
ATOM 748 O O . LEU A 1 92 ? 18.656 23 -4.945 1 41.28 92 LEU A O 1
ATOM 752 N N . GLU A 1 93 ? 19.703 21.312 -5.797 1 43.47 93 GLU A N 1
ATOM 753 C CA . GLU A 1 93 ? 20.359 22.125 -6.816 1 43.47 93 GLU A CA 1
ATOM 754 C C . GLU A 1 93 ? 19.344 22.672 -7.816 1 43.47 93 GLU A C 1
ATOM 756 O O . GLU A 1 93 ? 19.484 23.812 -8.289 1 43.47 93 GLU A O 1
ATOM 761 N N . VAL A 1 94 ? 18.359 21.953 -8.273 1 44.69 94 VAL A N 1
ATOM 762 C CA . VAL A 1 94 ? 17.344 22.562 -9.141 1 44.69 94 VAL A CA 1
ATOM 763 C C . VAL A 1 94 ? 16.531 23.578 -8.359 1 44.69 94 VAL A C 1
ATOM 765 O O . VAL A 1 94 ? 16.156 24.625 -8.898 1 44.69 94 VAL A O 1
ATOM 768 N N . ALA A 1 95 ? 16.25 23.328 -7.133 1 41.38 95 ALA A N 1
ATOM 769 C CA . ALA A 1 95 ? 15.516 24.344 -6.383 1 41.38 95 ALA A CA 1
ATOM 770 C C . ALA A 1 95 ? 16.359 25.609 -6.191 1 41.38 95 ALA A C 1
ATOM 772 O O . ALA A 1 95 ? 15.836 26.719 -6.246 1 41.38 95 ALA A O 1
ATOM 773 N N . VAL A 1 96 ? 17.594 25.531 -5.789 1 40.91 96 VAL A N 1
ATOM 774 C CA . VAL A 1 96 ? 18.359 26.766 -5.57 1 40.91 96 VAL A CA 1
ATOM 775 C C . VAL A 1 96 ? 18.641 27.438 -6.91 1 40.91 96 VAL A C 1
ATOM 777 O O . VAL A 1 96 ? 18.672 28.672 -6.992 1 40.91 96 VAL A O 1
ATOM 780 N N . GLY A 1 97 ? 19 26.734 -8 1 40.47 97 GLY A N 1
ATOM 781 C CA . GLY A 1 97 ? 19.422 27.391 -9.227 1 40.47 97 GLY A CA 1
ATOM 782 C C . GLY A 1 97 ? 18.266 27.891 -10.07 1 40.47 97 GLY A C 1
ATOM 783 O O . GLY A 1 97 ? 18.484 28.375 -11.188 1 40.47 97 GLY A O 1
ATOM 784 N N . ILE A 1 98 ? 16.953 27.469 -10.031 1 37.84 98 ILE A N 1
ATOM 785 C CA . ILE A 1 98 ? 16.062 28.141 -10.977 1 37.84 98 ILE A CA 1
ATOM 786 C C . ILE A 1 98 ? 15.852 29.594 -10.531 1 37.84 98 ILE A C 1
ATOM 788 O O . ILE A 1 98 ? 15.234 29.844 -9.492 1 37.84 98 ILE A O 1
ATOM 792 N N . PRO A 1 99 ? 16.688 30.438 -10.781 1 40.88 99 PRO A N 1
ATOM 793 C CA . PRO A 1 99 ? 16.375 31.844 -10.508 1 40.88 99 PRO A CA 1
ATOM 794 C C . PRO A 1 99 ? 14.922 32.188 -10.82 1 40.88 99 PRO A C 1
ATOM 796 O O . PRO A 1 99 ? 14.25 32.844 -10.016 1 40.88 99 PRO A O 1
ATOM 799 N N . GLY A 1 100 ? 14.5 32.406 -12.391 1 39.28 100 GLY A N 1
ATOM 800 C CA . GLY A 1 100 ? 13.383 32.875 -13.188 1 39.28 100 GLY A CA 1
ATOM 801 C C . GLY A 1 100 ? 12.227 31.891 -13.234 1 39.28 100 GLY A C 1
ATOM 802 O O . GLY A 1 100 ? 11.969 31.281 -14.281 1 39.28 100 GLY A O 1
ATOM 803 N N . GLY A 1 101 ? 11.867 31.125 -12.555 1 40.03 101 GLY A N 1
ATOM 804 C CA . GLY A 1 101 ? 10.828 30.141 -12.789 1 40.03 101 GLY A CA 1
ATOM 805 C C . GLY A 1 101 ? 9.617 30.703 -13.508 1 40.03 101 GLY A C 1
ATOM 806 O O . GLY A 1 101 ? 8.883 31.531 -12.953 1 40.03 101 GLY A O 1
ATOM 807 N N . VAL A 1 102 ? 9.742 30.969 -14.914 1 39.41 102 VAL A N 1
ATOM 808 C CA . VAL A 1 102 ? 8.758 31.453 -15.867 1 39.41 102 VAL A CA 1
ATOM 809 C C . VAL A 1 102 ? 7.453 30.656 -15.719 1 39.41 102 VAL A C 1
ATOM 811 O O . VAL A 1 102 ? 7.48 29.453 -15.469 1 39.41 102 VAL A O 1
ATOM 814 N N . ARG A 1 103 ? 6.336 31.297 -15.312 1 40.47 103 ARG A N 1
ATOM 815 C CA . ARG A 1 103 ? 4.926 30.922 -15.367 1 40.47 103 ARG A CA 1
ATOM 816 C C . ARG A 1 103 ? 4.547 30.422 -16.75 1 40.47 103 ARG A C 1
ATOM 818 O O . ARG A 1 103 ? 4.977 30.984 -17.766 1 40.47 103 ARG A O 1
ATOM 825 N N . PHE A 1 104 ? 4.383 29.203 -17.109 1 39.97 104 PHE A N 1
ATOM 826 C CA . PHE A 1 104 ? 3.926 28.672 -18.391 1 39.97 104 PHE A CA 1
ATOM 827 C C . PHE A 1 104 ? 2.703 29.438 -18.891 1 39.97 104 PHE A C 1
ATOM 829 O O . PHE A 1 104 ? 1.649 29.406 -18.25 1 39.97 104 PHE A O 1
ATOM 836 N N . GLU A 1 105 ? 2.814 30.734 -19.297 1 32.75 105 GLU A N 1
ATOM 837 C CA . GLU A 1 105 ? 1.757 31.438 -20.031 1 32.75 105 GLU A CA 1
ATOM 838 C C . GLU A 1 105 ? 1.473 30.75 -21.359 1 32.75 105 GLU A C 1
ATOM 840 O O . GLU A 1 105 ? 2.398 30.406 -22.094 1 32.75 105 GLU A O 1
ATOM 845 N N . PRO A 1 106 ? 0.231 30.016 -21.516 1 38.72 106 PRO A N 1
ATOM 846 C CA . PRO A 1 106 ? -0.181 29.641 -22.859 1 38.72 106 PRO A CA 1
ATOM 847 C C . PRO A 1 106 ? 0.028 30.75 -23.875 1 38.72 106 PRO A C 1
ATOM 849 O O . PRO A 1 106 ? -0.006 31.938 -23.531 1 38.72 106 PRO A O 1
ATOM 852 N N . GLU A 1 107 ? 0.855 30.609 -24.75 1 35.47 107 GLU A N 1
ATOM 853 C CA . GLU A 1 107 ? 0.96 31.5 -25.906 1 35.47 107 GLU A CA 1
ATOM 854 C C . GLU A 1 107 ? -0.392 31.672 -26.594 1 35.47 107 GLU A C 1
ATOM 856 O O . GLU A 1 107 ? -1.089 30.703 -26.859 1 35.47 107 GLU A O 1
ATOM 861 N N . SER A 1 108 ? -1.153 32.781 -26.328 1 32.97 108 SER A N 1
ATOM 862 C CA . SER A 1 108 ? -2.184 33.312 -27.219 1 32.97 108 SER A CA 1
ATOM 863 C C . SER A 1 108 ? -1.662 33.438 -28.656 1 32.97 108 SER A C 1
ATOM 865 O O . SER A 1 108 ? -1.007 34.406 -29 1 32.97 108 SER A O 1
ATOM 867 N N . ARG A 1 109 ? -1.166 32.219 -29.25 1 28.34 109 ARG A N 1
ATOM 868 C CA . ARG A 1 109 ? -1.484 32.469 -30.656 1 28.34 109 ARG A CA 1
ATOM 869 C C . ARG A 1 109 ? -2.951 32.156 -30.953 1 28.34 109 ARG A C 1
ATOM 871 O O . ARG A 1 109 ? -3.535 31.266 -30.344 1 28.34 109 ARG A O 1
ATOM 878 N N . MET B 1 1 ? -11.648 -1.21 19.031 1 50.94 1 MET B N 1
ATOM 879 C CA . MET B 1 1 ? -11.023 0.11 18.984 1 50.94 1 MET B CA 1
ATOM 880 C C . MET B 1 1 ? -9.836 0.12 18.031 1 50.94 1 MET B C 1
ATOM 882 O O . MET B 1 1 ? -9.727 0.998 17.172 1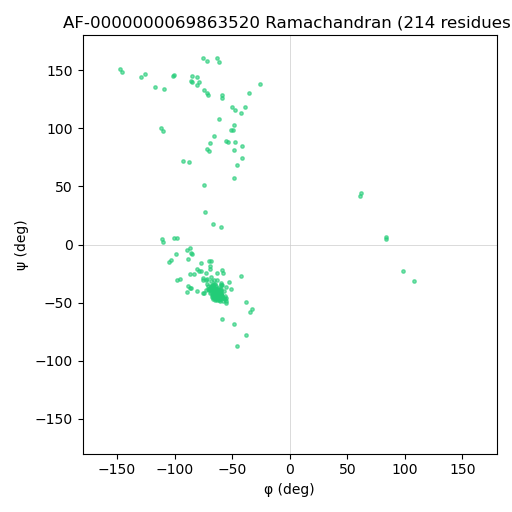 50.94 1 MET B O 1
ATOM 886 N N . ASN B 1 2 ? -8.969 -1.005 18.031 1 69.12 2 ASN B N 1
ATOM 887 C CA . ASN B 1 2 ? -7.762 -1.109 17.219 1 69.12 2 ASN B CA 1
ATOM 888 C C . ASN B 1 2 ? -8.102 -1.333 15.75 1 69.12 2 ASN B C 1
ATOM 890 O O . ASN B 1 2 ? -7.488 -0.726 14.867 1 69.12 2 ASN B O 1
ATOM 894 N N . ASN B 1 3 ? -9.273 -1.881 15.523 1 77.38 3 ASN B N 1
ATOM 895 C CA . ASN B 1 3 ? -9.656 -2.227 14.156 1 77.38 3 ASN B CA 1
ATOM 896 C C . ASN B 1 3 ? -10.289 -1.042 13.438 1 77.38 3 ASN B C 1
ATOM 898 O O . ASN B 1 3 ? -10.031 -0.823 12.25 1 77.38 3 ASN B O 1
ATOM 902 N N . GLU B 1 4 ? -11.102 -0.286 14.289 1 80.94 4 GLU B N 1
ATOM 903 C CA . GLU B 1 4 ? -11.75 0.875 13.688 1 80.94 4 GLU B CA 1
ATOM 904 C C . GLU B 1 4 ? -10.734 1.924 13.258 1 80.94 4 GLU B C 1
ATOM 906 O O . GLU B 1 4 ? -10.859 2.51 12.18 1 80.94 4 GLU B O 1
ATOM 911 N N . LEU B 1 5 ? -9.789 2.043 14.078 1 87.06 5 LEU B N 1
ATOM 912 C CA . LEU B 1 5 ? -8.766 3.023 13.75 1 87.06 5 LEU B CA 1
ATOM 913 C C . LEU B 1 5 ? -7.965 2.582 12.523 1 87.06 5 LEU B C 1
ATOM 915 O O . LEU B 1 5 ? -7.57 3.412 11.703 1 87.06 5 LEU B O 1
ATOM 919 N N . HIS B 1 6 ? -7.777 1.308 12.492 1 89.5 6 HIS B N 1
ATOM 920 C CA . HIS B 1 6 ? -7.094 0.785 11.312 1 89.5 6 HIS B CA 1
ATOM 921 C C . HIS B 1 6 ? -7.902 1.053 10.047 1 89.5 6 HIS B C 1
ATOM 923 O O . HIS B 1 6 ? -7.348 1.476 9.023 1 89.5 6 HIS B O 1
ATOM 929 N N . PHE B 1 7 ? -9.172 0.825 10.156 1 92.69 7 PHE B N 1
ATOM 930 C CA . PHE B 1 7 ? -10.039 1.093 9.016 1 92.69 7 PHE B CA 1
ATOM 931 C C . PHE B 1 7 ? -9.961 2.561 8.609 1 92.69 7 PHE B C 1
ATOM 933 O O . PHE B 1 7 ? -9.859 2.879 7.426 1 92.69 7 PHE B O 1
ATOM 940 N N . VAL B 1 8 ? -9.977 3.463 9.516 1 95.06 8 VAL B N 1
ATOM 941 C CA . VAL B 1 8 ? -9.969 4.898 9.242 1 95.06 8 VAL B CA 1
ATOM 942 C C . VAL B 1 8 ? -8.664 5.285 8.555 1 95.06 8 VAL B C 1
ATOM 944 O O . VAL B 1 8 ? -8.664 6.082 7.609 1 95.06 8 VAL B O 1
ATOM 947 N N . ARG B 1 9 ? -7.617 4.676 8.984 1 94.75 9 ARG B N 1
ATOM 948 C CA . ARG B 1 9 ? -6.328 4.973 8.367 1 94.75 9 ARG B CA 1
ATOM 949 C C . ARG B 1 9 ? -6.258 4.41 6.953 1 94.75 9 ARG B C 1
ATOM 951 O O . ARG B 1 9 ? -5.695 5.043 6.059 1 94.75 9 ARG B O 1
ATOM 958 N N . GLN B 1 10 ? -6.824 3.244 6.77 1 95.62 10 GLN B N 1
ATOM 959 C CA . GLN B 1 10 ? -6.926 2.689 5.422 1 95.62 10 GLN B CA 1
ATOM 960 C C . GLN B 1 10 ? -7.754 3.598 4.516 1 95.62 10 GLN B C 1
ATOM 962 O O . GLN B 1 10 ? -7.391 3.818 3.355 1 95.62 10 GLN B O 1
ATOM 967 N N . LEU B 1 11 ? -8.828 4.066 5.098 1 97 11 LEU B N 1
ATOM 968 C CA . LEU B 1 11 ? -9.711 4.957 4.352 1 97 11 LEU B CA 1
ATOM 969 C C . LEU B 1 11 ? -8.992 6.25 3.98 1 97 11 LEU B C 1
ATOM 971 O O . LEU B 1 11 ? -9.094 6.719 2.844 1 97 11 LEU B O 1
ATOM 975 N N . ALA B 1 12 ? -8.281 6.844 4.934 1 97.38 12 ALA B N 1
ATOM 976 C CA . ALA B 1 12 ? -7.535 8.078 4.688 1 97.38 12 ALA B CA 1
ATOM 977 C C . ALA B 1 12 ? -6.492 7.879 3.592 1 97.38 12 ALA B C 1
ATOM 979 O O . ALA B 1 12 ? -6.324 8.734 2.721 1 97.38 12 ALA B O 1
ATOM 980 N N . ARG B 1 13 ? -5.793 6.746 3.66 1 96.56 13 ARG B N 1
ATOM 981 C CA . ARG B 1 13 ? -4.824 6.43 2.615 1 96.56 13 ARG B CA 1
ATOM 982 C C . ARG B 1 13 ? -5.508 6.305 1.257 1 96.56 13 ARG B C 1
ATOM 984 O O . ARG B 1 13 ? -4.988 6.785 0.248 1 96.56 13 ARG B O 1
ATOM 991 N N . GLU B 1 14 ? -6.672 5.691 1.245 1 97.62 14 GLU B N 1
ATOM 992 C CA . GLU B 1 14 ? -7.438 5.516 0.016 1 97.62 14 GLU B CA 1
ATOM 993 C C . GLU B 1 14 ? -7.793 6.863 -0.608 1 97.62 14 GLU B C 1
ATOM 995 O O . GLU B 1 14 ? -7.73 7.023 -1.829 1 97.62 14 GLU B O 1
ATOM 1000 N N . PHE B 1 15 ? -8.117 7.785 0.194 1 97.62 15 PHE B N 1
ATOM 1001 C CA . PHE B 1 15 ? -8.602 9.07 -0.301 1 97.62 15 PHE B CA 1
ATOM 1002 C C . PHE B 1 15 ? -7.473 10.094 -0.324 1 97.62 15 PHE B C 1
ATOM 1004 O O . PHE B 1 15 ? -7.715 11.281 -0.552 1 97.62 15 PHE B O 1
ATOM 1011 N N . ARG B 1 16 ? -6.312 9.727 -0.051 1 97.06 16 ARG B N 1
ATOM 1012 C CA . ARG B 1 16 ? -5.109 10.547 -0.111 1 97.06 16 ARG B CA 1
ATOM 1013 C C . ARG B 1 16 ? -5.199 11.719 0.862 1 97.06 16 ARG B C 1
ATOM 1015 O O . ARG B 1 16 ? -4.891 12.859 0.502 1 97.06 16 ARG B O 1
ATOM 1022 N N . ARG B 1 17 ? -5.68 11.297 2.072 1 96.31 17 ARG B N 1
ATOM 1023 C CA . ARG B 1 17 ? -5.793 12.273 3.148 1 96.31 17 ARG B CA 1
ATOM 1024 C C . ARG B 1 17 ? -4.793 11.977 4.262 1 96.31 17 ARG B C 1
ATOM 1026 O O . ARG B 1 17 ? -5.066 11.164 5.148 1 96.31 17 ARG B O 1
ATOM 1033 N N . PRO B 1 18 ? -3.643 12.766 4.25 1 95.12 18 PRO B N 1
ATOM 1034 C CA . PRO B 1 18 ? -2.688 12.516 5.332 1 95.12 18 PRO B CA 1
ATOM 1035 C C . PRO B 1 18 ? -3.209 12.961 6.695 1 95.12 18 PRO B C 1
ATOM 1037 O O . PRO B 1 18 ? -2.68 12.547 7.73 1 95.12 18 PRO B O 1
ATOM 1040 N N . ASP B 1 19 ? -4.195 13.797 6.66 1 93.56 19 ASP B N 1
ATOM 1041 C CA . ASP B 1 19 ? -4.828 14.305 7.875 1 93.56 19 ASP B CA 1
ATOM 1042 C C . ASP B 1 19 ? -6.027 13.445 8.266 1 93.56 19 ASP B C 1
ATOM 1044 O O . ASP B 1 19 ? -7.16 13.938 8.312 1 93.56 19 ASP B O 1
ATOM 1048 N N . TRP B 1 20 ? -5.781 12.312 8.727 1 93.12 20 TRP B N 1
ATOM 1049 C CA . TRP B 1 20 ? -6.855 11.344 8.93 1 93.12 20 TRP B CA 1
ATOM 1050 C C . TRP B 1 20 ? -7.785 11.789 10.055 1 93.12 20 TRP B C 1
ATOM 1052 O O . TRP B 1 20 ? -8.992 11.531 10.008 1 93.12 20 TRP B O 1
ATOM 1062 N N . ARG B 1 21 ? -7.293 12.484 11.047 1 93.06 21 ARG B N 1
ATOM 1063 C CA . ARG B 1 21 ? -8.141 12.961 12.141 1 93.06 21 ARG B CA 1
ATOM 1064 C C . ARG B 1 21 ? -9.117 14.016 11.656 1 93.06 21 ARG B C 1
ATOM 1066 O O . ARG B 1 21 ? -10.305 13.977 11.992 1 93.06 21 ARG B O 1
ATOM 1073 N N . ARG B 1 22 ? -8.578 14.938 10.875 1 94.88 22 ARG B N 1
ATOM 1074 C CA . ARG B 1 22 ? -9.438 15.961 10.297 1 94.88 22 ARG B CA 1
ATOM 1075 C C . ARG B 1 22 ? -10.484 15.344 9.367 1 94.88 22 ARG B C 1
ATOM 1077 O O . ARG B 1 22 ? -11.641 15.758 9.367 1 94.88 22 ARG B O 1
ATOM 1084 N N . MET B 1 23 ? -9.977 14.383 8.617 1 95.56 23 MET B N 1
ATOM 1085 C CA . MET B 1 23 ? -10.914 13.688 7.734 1 95.56 23 MET B CA 1
ATOM 1086 C C . MET B 1 23 ? -12.07 13.102 8.531 1 95.56 23 MET B C 1
ATOM 1088 O O . MET B 1 23 ? -13.234 13.266 8.156 1 95.56 23 MET B O 1
ATOM 1092 N N . LEU B 1 24 ? -11.727 12.5 9.617 1 93.69 24 LEU B N 1
ATOM 1093 C CA . LEU B 1 24 ? -12.766 11.898 10.453 1 93.69 24 LEU B CA 1
ATOM 1094 C C . LEU B 1 24 ? -13.68 12.977 11.031 1 93.69 24 LEU B C 1
ATOM 1096 O O . LEU B 1 24 ? -14.891 12.781 11.133 1 93.69 24 LEU B O 1
ATOM 1100 N N . ASP B 1 25 ? -13.047 14.094 11.375 1 94.44 25 ASP B N 1
ATOM 1101 C CA . ASP B 1 25 ? -13.805 15.195 11.953 1 94.44 25 ASP B CA 1
ATOM 1102 C C . ASP B 1 25 ? -14.781 15.781 10.938 1 94.44 25 ASP B C 1
ATOM 1104 O O . ASP B 1 25 ? -15.852 16.281 11.305 1 94.44 25 ASP B O 1
ATOM 1108 N N . GLU B 1 26 ? -14.469 15.742 9.656 1 96.75 26 GLU B N 1
ATOM 1109 C CA . GLU B 1 26 ? -15.266 16.328 8.578 1 96.75 26 GLU B CA 1
ATOM 1110 C C . GLU B 1 26 ? -16.359 15.359 8.125 1 96.75 26 GLU B C 1
ATOM 1112 O O . GLU B 1 26 ? -17.25 15.742 7.367 1 96.75 26 GLU B O 1
ATOM 1117 N N . MET B 1 27 ? -16.297 14.117 8.656 1 94.94 27 MET B N 1
ATOM 1118 C CA . MET B 1 27 ? -17.234 13.07 8.227 1 94.94 27 MET B CA 1
ATOM 1119 C C . MET B 1 27 ? -18.234 12.75 9.328 1 94.94 27 MET B C 1
ATOM 1121 O O . MET B 1 27 ? -17.875 12.656 10.5 1 94.94 27 MET B O 1
ATOM 1125 N N . SER B 1 28 ? -19.453 12.68 8.898 1 96.94 28 SER B N 1
ATOM 1126 C CA . SER B 1 28 ? -20.453 12.211 9.859 1 96.94 28 SER B CA 1
ATOM 1127 C C . SER B 1 28 ? -20.312 10.719 10.125 1 96.94 28 SER B C 1
ATOM 1129 O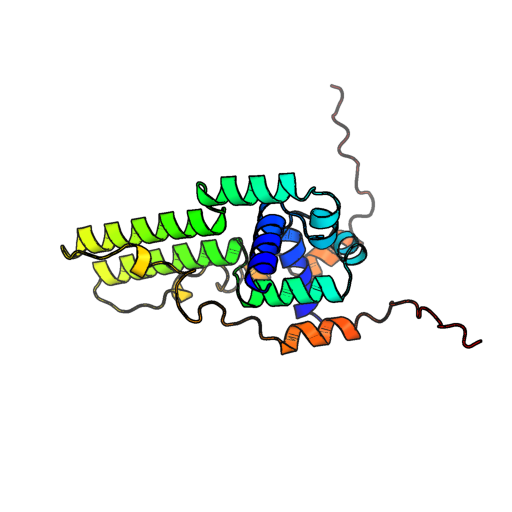 O . SER B 1 28 ? -19.734 9.992 9.312 1 96.94 28 SER B O 1
ATOM 1131 N N . SER B 1 29 ? -20.859 10.43 11.258 1 94.44 29 SER B N 1
ATOM 1132 C CA . SER B 1 29 ? -20.844 9.008 11.586 1 94.44 29 SER B CA 1
ATOM 1133 C C . SER B 1 29 ? -21.594 8.195 10.531 1 94.44 29 SER B C 1
ATOM 1135 O O . SER B 1 29 ? -21.188 7.074 10.211 1 94.44 29 SER B O 1
ATOM 1137 N N . THR B 1 30 ? -22.625 8.766 9.992 1 96.88 30 THR B N 1
ATOM 1138 C CA . THR B 1 30 ? -23.391 8.109 8.938 1 96.88 30 THR B CA 1
ATOM 1139 C C . THR B 1 30 ? -22.531 7.906 7.691 1 96.88 30 THR B C 1
ATOM 1141 O O . THR B 1 30 ? -22.5 6.809 7.125 1 96.88 30 THR B O 1
ATOM 1144 N N . GLU B 1 31 ? -21.766 8.914 7.273 1 97.25 31 GLU B N 1
ATOM 1145 C CA . GLU B 1 31 ? -20.891 8.836 6.113 1 97.25 31 GLU B CA 1
ATOM 1146 C C . GLU B 1 31 ? -19.797 7.781 6.316 1 97.25 31 GLU B C 1
ATOM 1148 O O . GLU B 1 31 ? -19.5 7.008 5.402 1 97.25 31 GLU B O 1
ATOM 1153 N N . LEU B 1 32 ? -19.312 7.785 7.543 1 96.19 32 LEU B N 1
ATOM 1154 C CA . LEU B 1 32 ? -18.266 6.805 7.82 1 96.19 32 LEU B CA 1
ATOM 1155 C C . LEU B 1 32 ? -18.812 5.383 7.711 1 96.19 32 LEU B C 1
ATOM 1157 O O . LEU B 1 32 ? -18.172 4.512 7.121 1 96.19 32 LEU B O 1
ATOM 1161 N N . SER B 1 33 ? -20 5.203 8.219 1 96 33 SER B N 1
ATOM 1162 C CA . SER B 1 33 ? -20.641 3.893 8.141 1 96 33 SER B CA 1
ATOM 1163 C C . SER B 1 33 ? -20.922 3.494 6.699 1 96 33 SER B C 1
ATOM 1165 O O . SER B 1 33 ? -20.781 2.324 6.336 1 96 33 SER B O 1
ATOM 1167 N N . GLU B 1 34 ? -21.266 4.395 5.84 1 97.06 34 GLU B N 1
ATOM 1168 C CA . GLU B 1 34 ? -21.547 4.125 4.434 1 97.06 34 GLU B CA 1
ATOM 1169 C C . GLU B 1 34 ? -20.281 3.729 3.686 1 97.06 34 GLU B C 1
ATOM 1171 O O . GLU B 1 34 ? -20.312 2.885 2.789 1 97.06 34 GLU B O 1
ATOM 1176 N N . TRP B 1 35 ? -19.156 4.359 4.055 1 97.12 35 TRP B N 1
ATOM 1177 C CA . TRP B 1 35 ? -17.891 3.955 3.463 1 97.12 35 TRP B CA 1
ATOM 1178 C C . TRP B 1 35 ? -17.516 2.543 3.898 1 97.12 35 TRP B C 1
ATOM 1180 O O . TRP B 1 35 ? -17 1.758 3.1 1 97.12 35 TRP B O 1
ATOM 1190 N N . ALA B 1 36 ? -17.797 2.195 5.184 1 95.75 36 ALA B N 1
ATOM 1191 C CA . ALA B 1 36 ? -17.547 0.833 5.648 1 95.75 36 ALA B CA 1
ATOM 1192 C C . ALA B 1 36 ? -18.359 -0.176 4.844 1 95.75 36 ALA B C 1
ATOM 1194 O O . ALA B 1 36 ? -17.844 -1.213 4.426 1 95.75 36 ALA B O 1
ATOM 1195 N N . ASP B 1 37 ? -19.578 0.178 4.582 1 96 37 ASP B N 1
ATOM 1196 C CA . ASP B 1 37 ? -20.453 -0.686 3.787 1 96 37 ASP B CA 1
ATOM 1197 C C . ASP B 1 37 ? -19.922 -0.823 2.357 1 96 37 ASP B C 1
ATOM 1199 O O . ASP B 1 37 ? -19.891 -1.927 1.812 1 96 37 ASP B O 1
ATOM 1203 N N . PHE B 1 38 ? -19.594 0.257 1.784 1 98.12 38 PHE B N 1
ATOM 1204 C CA . PHE B 1 38 ? -19.078 0.26 0.421 1 98.12 38 PHE B CA 1
ATOM 1205 C C . PHE B 1 38 ? -17.875 -0.66 0.302 1 98.12 38 PHE B C 1
ATOM 1207 O O . PHE B 1 38 ? -17.797 -1.491 -0.606 1 98.12 38 PHE B O 1
ATOM 1214 N N . PHE B 1 39 ? -16.938 -0.545 1.289 1 96.44 39 PHE B N 1
ATOM 1215 C CA . PHE B 1 39 ? -15.68 -1.27 1.162 1 96.44 39 PHE B CA 1
ATOM 1216 C C . PHE B 1 39 ? -15.82 -2.691 1.69 1 96.44 39 PHE B C 1
ATOM 1218 O O . PHE B 1 39 ? -14.898 -3.5 1.563 1 96.44 39 PHE B O 1
ATOM 1225 N N . ARG B 1 40 ? -16.953 -2.955 2.279 1 94.62 40 ARG B N 1
ATOM 1226 C CA . ARG B 1 40 ? -17.281 -4.352 2.543 1 94.62 40 ARG B CA 1
ATOM 1227 C C . ARG B 1 40 ? -17.547 -5.109 1.244 1 94.62 40 ARG B C 1
ATOM 1229 O O . ARG B 1 40 ? -17.219 -6.289 1.13 1 94.62 40 ARG B O 1
ATOM 1236 N N . GLU B 1 41 ? -18 -4.402 0.263 1 96.31 41 GLU B N 1
ATOM 1237 C CA . GLU B 1 41 ? -18.359 -5.008 -1.016 1 96.31 41 GLU B CA 1
ATOM 1238 C C . GLU B 1 41 ? -17.312 -4.711 -2.082 1 96.31 41 GLU B C 1
ATOM 1240 O O . GLU B 1 41 ? -17.344 -5.285 -3.174 1 96.31 41 GLU B O 1
ATOM 1245 N N . ASN B 1 42 ? -16.469 -3.732 -1.754 1 96.88 42 ASN B N 1
ATOM 1246 C CA . ASN B 1 42 ? -15.406 -3.32 -2.666 1 96.88 42 ASN B CA 1
ATOM 1247 C C . ASN B 1 42 ? -14.039 -3.355 -1.99 1 96.88 42 ASN B C 1
ATOM 1249 O O . ASN B 1 42 ? -13.938 -3.172 -0.776 1 96.88 42 ASN B O 1
ATOM 1253 N N . SER B 1 43 ? -13.047 -3.666 -2.732 1 95.5 43 SER B N 1
ATOM 1254 C CA . SER B 1 43 ? -11.695 -3.723 -2.186 1 95.5 43 SER B CA 1
ATOM 1255 C C . SER B 1 43 ? -11.047 -2.344 -2.182 1 95.5 43 SER B C 1
ATOM 1257 O O . SER B 1 43 ? -11.25 -1.551 -3.102 1 95.5 43 SER B O 1
ATOM 1259 N N . PHE B 1 44 ? -10.25 -2.148 -1.132 1 96.12 44 PHE B N 1
ATOM 1260 C CA . PHE B 1 44 ? -9.297 -1.045 -1.211 1 96.12 44 PHE B CA 1
ATOM 1261 C C . PHE B 1 44 ? -8.297 -1.272 -2.336 1 96.12 44 PHE B C 1
ATOM 1263 O O . PHE B 1 44 ? -8.078 -2.41 -2.76 1 96.12 44 PHE B O 1
ATOM 1270 N N . SER B 1 45 ? -7.652 -0.245 -2.785 1 96.69 45 SER B N 1
ATOM 1271 C CA . SER B 1 45 ? -6.766 -0.3 -3.943 1 96.69 45 SER B CA 1
ATOM 1272 C C . SER B 1 45 ? -5.625 -1.285 -3.719 1 96.69 45 SER B C 1
ATOM 1274 O O . SER B 1 45 ? -5.293 -2.074 -4.609 1 96.69 45 SER B O 1
ATOM 1276 N N . ASP B 1 46 ? -5.062 -1.254 -2.539 1 95.06 46 ASP B N 1
ATOM 1277 C CA . ASP B 1 46 ? -3.943 -2.15 -2.264 1 95.06 46 ASP B CA 1
ATOM 1278 C C . ASP B 1 46 ? -4.402 -3.605 -2.225 1 95.06 46 ASP B C 1
ATOM 1280 O O . ASP B 1 46 ? -3.723 -4.492 -2.744 1 95.06 46 ASP B O 1
ATOM 1284 N N . ALA B 1 47 ? -5.52 -3.859 -1.637 1 95.31 47 ALA B N 1
ATOM 1285 C CA . ALA B 1 47 ? -6.078 -5.207 -1.554 1 95.31 47 ALA B CA 1
ATOM 1286 C C . ALA B 1 47 ? -6.434 -5.738 -2.939 1 95.31 47 ALA B C 1
ATOM 1288 O O . ALA B 1 47 ? -6.223 -6.918 -3.23 1 95.31 47 ALA B O 1
ATOM 1289 N N . LEU B 1 48 ? -6.965 -4.895 -3.766 1 97.44 48 LEU B N 1
ATOM 1290 C CA . LEU B 1 48 ? -7.297 -5.293 -5.129 1 97.44 48 LEU B CA 1
ATOM 1291 C C . LEU B 1 48 ? -6.039 -5.66 -5.91 1 97.44 48 LEU B C 1
ATOM 1293 O O . LEU B 1 48 ? -6.004 -6.688 -6.59 1 97.44 48 LEU B O 1
ATOM 1297 N N . LEU B 1 49 ? -5.035 -4.805 -5.812 1 97.69 49 LEU B N 1
ATOM 1298 C CA . LEU B 1 49 ? -3.758 -5.082 -6.461 1 97.69 49 LEU B CA 1
ATOM 1299 C C . LEU B 1 49 ? -3.209 -6.438 -6.023 1 97.69 49 LEU B C 1
ATOM 1301 O O . LEU B 1 49 ? -2.844 -7.266 -6.863 1 97.69 49 LEU B O 1
ATOM 1305 N N . ASP B 1 50 ? -3.211 -6.656 -4.75 1 96.81 50 ASP B N 1
ATOM 1306 C CA . ASP B 1 50 ? -2.715 -7.914 -4.199 1 96.81 50 ASP B CA 1
ATOM 1307 C C . ASP B 1 50 ? -3.529 -9.102 -4.715 1 96.81 50 ASP B C 1
ATOM 1309 O O . ASP B 1 50 ? -2.967 -10.125 -5.098 1 96.81 50 ASP B O 1
ATOM 1313 N N . ALA B 1 51 ? -4.777 -8.961 -4.766 1 97.38 51 ALA B N 1
ATOM 1314 C CA . ALA B 1 51 ? -5.656 -10.031 -5.227 1 97.38 51 ALA B CA 1
ATOM 1315 C C . ALA B 1 51 ? -5.391 -10.367 -6.691 1 97.38 51 ALA B C 1
ATOM 1317 O O . ALA B 1 51 ? -5.352 -11.539 -7.07 1 97.38 51 ALA B O 1
ATOM 1318 N N . GLU B 1 52 ? -5.223 -9.438 -7.535 1 98.38 52 GLU B N 1
ATOM 1319 C CA . GLU B 1 52 ? -4.949 -9.648 -8.953 1 98.38 52 GLU B CA 1
ATOM 1320 C C . GLU B 1 52 ? -3.652 -10.43 -9.156 1 98.38 52 GLU B C 1
ATOM 1322 O O . GLU B 1 52 ? -3.617 -11.391 -9.93 1 98.38 52 GLU B O 1
ATOM 1327 N N . PHE B 1 53 ? -2.678 -10.023 -8.43 1 98.38 53 PHE B N 1
ATOM 1328 C CA . PHE B 1 53 ? -1.396 -10.695 -8.586 1 98.38 53 PHE B CA 1
ATOM 1329 C C . PHE B 1 53 ? -1.437 -12.086 -7.961 1 98.38 53 PHE B C 1
ATOM 1331 O O . PHE B 1 53 ? -0.843 -13.031 -8.492 1 98.38 53 PHE B O 1
ATOM 1338 N N . SER B 1 54 ? -2.107 -12.195 -6.82 1 97.81 54 SER B N 1
ATOM 1339 C CA . SER B 1 54 ? -2.246 -13.5 -6.191 1 97.81 54 SER B CA 1
ATOM 1340 C C . SER B 1 54 ? -2.945 -14.492 -7.117 1 97.81 54 SER B C 1
ATOM 1342 O O . SER B 1 54 ? -2.502 -15.633 -7.266 1 97.81 54 SER B O 1
ATOM 1344 N N . THR B 1 55 ? -3.992 -14.039 -7.738 1 98.5 55 THR B N 1
ATOM 1345 C CA . THR B 1 55 ? -4.73 -14.898 -8.656 1 98.5 55 THR B CA 1
ATOM 1346 C C . THR B 1 55 ? -3.883 -15.234 -9.883 1 98.5 55 THR B C 1
ATOM 1348 O O . THR B 1 55 ? -3.906 -16.359 -10.367 1 98.5 55 THR B O 1
ATOM 1351 N N . LEU B 1 56 ? -3.129 -14.289 -10.391 1 98.69 56 LEU B N 1
ATOM 1352 C CA . LEU B 1 56 ? -2.24 -14.531 -11.523 1 98.69 56 LEU B CA 1
ATOM 1353 C C . LEU B 1 56 ? -1.169 -15.555 -11.164 1 98.69 56 LEU B C 1
ATOM 1355 O O . LEU B 1 56 ? -0.91 -16.484 -11.93 1 98.69 56 LEU B O 1
ATOM 1359 N N . LYS B 1 57 ? -0.616 -15.398 -10.039 1 98.5 57 LYS B N 1
ATOM 1360 C CA . LYS B 1 57 ? 0.42 -16.328 -9.578 1 98.5 57 LYS B CA 1
ATOM 1361 C C . LYS B 1 57 ? -0.131 -17.734 -9.43 1 98.5 57 LYS B C 1
ATOM 1363 O O . LYS B 1 57 ? 0.51 -18.703 -9.836 1 98.5 57 LYS B O 1
ATOM 1368 N N . ALA B 1 58 ? -1.259 -17.828 -8.859 1 98.31 58 ALA B N 1
ATOM 1369 C CA . ALA B 1 58 ? -1.898 -19.125 -8.727 1 98.31 58 ALA B CA 1
ATOM 1370 C C . ALA B 1 58 ? -2.156 -19.75 -10.094 1 98.31 58 ALA B C 1
ATOM 1372 O O . ALA B 1 58 ? -1.913 -20.953 -10.297 1 98.31 58 ALA B O 1
ATOM 1373 N N . GLN B 1 59 ? -2.668 -18.984 -11 1 98.5 59 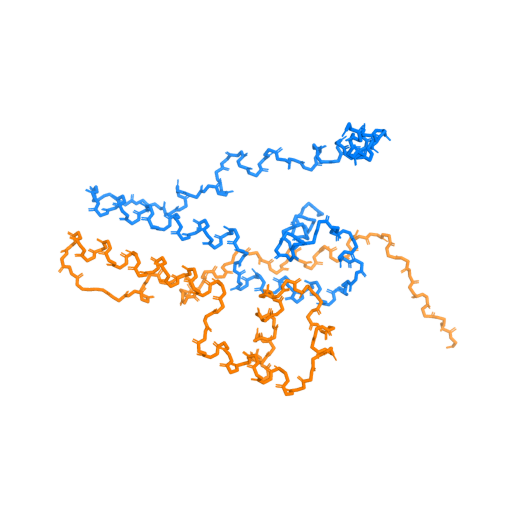GLN B N 1
ATOM 1374 C CA . GLN B 1 59 ? -2.971 -19.453 -12.344 1 98.5 59 GLN B CA 1
ATOM 1375 C C . GLN B 1 59 ? -1.709 -19.938 -13.055 1 98.5 59 GLN B C 1
ATOM 1377 O O . GLN B 1 59 ? -1.703 -21.016 -13.656 1 98.5 59 GLN B O 1
ATOM 1382 N N . VAL B 1 60 ? -0.652 -19.188 -13.039 1 98.38 60 VAL B N 1
ATOM 1383 C CA . VAL B 1 60 ? 0.617 -19.578 -13.648 1 98.38 60 VAL B CA 1
ATOM 1384 C C . VAL B 1 60 ? 1.112 -20.875 -13.031 1 98.38 60 VAL B C 1
ATOM 1386 O O . VAL B 1 60 ? 1.521 -21.797 -13.75 1 98.38 60 VAL B O 1
ATOM 1389 N N . PHE B 1 61 ? 1.057 -20.984 -11.703 1 98.06 61 PHE B N 1
ATOM 1390 C CA . PHE B 1 61 ? 1.477 -22.188 -10.992 1 98.06 61 PHE B CA 1
ATOM 1391 C C . PHE B 1 61 ? 0.695 -23.391 -11.477 1 98.06 61 PHE B C 1
ATOM 1393 O O . PHE B 1 61 ? 1.283 -24.422 -11.805 1 98.06 61 PHE B O 1
ATOM 1400 N N . MET B 1 62 ? -0.593 -23.219 -11.539 1 98.19 62 MET B N 1
ATOM 1401 C CA . MET B 1 62 ? -1.471 -24.328 -11.914 1 98.19 62 MET B CA 1
ATOM 1402 C C . MET B 1 62 ? -1.228 -24.734 -13.367 1 98.19 62 MET B C 1
ATOM 1404 O O . MET B 1 62 ? -1.213 -25.922 -13.68 1 98.19 62 MET B O 1
ATOM 1408 N N . LEU B 1 63 ? -1.032 -23.797 -14.234 1 97.56 63 LEU B N 1
ATOM 1409 C CA . LEU B 1 63 ? -0.824 -24.062 -15.648 1 97.56 63 LEU B CA 1
ATOM 14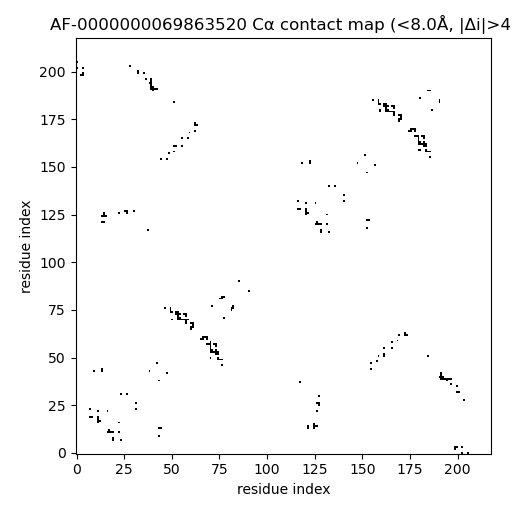10 C C . LEU B 1 63 ? 0.478 -24.828 -15.875 1 97.56 63 LEU B C 1
ATOM 1412 O O . LEU B 1 63 ? 0.543 -25.719 -16.719 1 97.56 63 LEU B O 1
ATOM 1416 N N . VAL B 1 64 ? 1.427 -24.562 -15.102 1 97.31 64 VAL B N 1
ATOM 1417 C CA . VAL B 1 64 ? 2.752 -25.125 -15.32 1 97.31 64 VAL B CA 1
ATOM 1418 C C . VAL B 1 64 ? 2.867 -26.469 -14.602 1 97.31 64 VAL B C 1
ATOM 1420 O O . VAL B 1 64 ? 3.428 -27.422 -15.141 1 97.31 64 VAL B O 1
ATOM 1423 N N . THR B 1 65 ? 2.363 -26.547 -13.461 1 96.75 65 THR B N 1
ATOM 1424 C CA . THR B 1 65 ? 2.6 -27.719 -12.633 1 96.75 65 THR B CA 1
ATOM 1425 C C . THR B 1 65 ? 1.459 -28.719 -12.781 1 96.75 65 THR B C 1
ATOM 1427 O 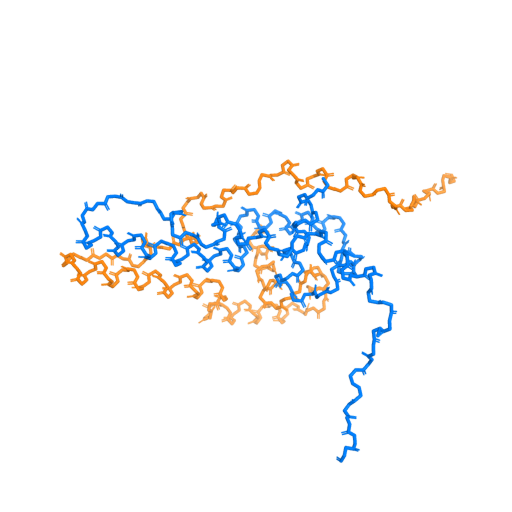O . THR B 1 65 ? 1.626 -29.906 -12.492 1 96.75 65 THR B O 1
ATOM 1430 N N . GLY B 1 66 ? 0.332 -28.281 -13.039 1 97.31 66 GLY B N 1
ATOM 1431 C CA . GLY B 1 66 ? -0.86 -29.109 -13.094 1 97.31 66 GLY B CA 1
ATOM 1432 C C . GLY B 1 66 ? -1.49 -29.344 -11.734 1 97.31 66 GLY B C 1
ATOM 1433 O O . GLY B 1 66 ? -2.477 -30.062 -11.617 1 97.31 66 GLY B O 1
ATOM 1434 N N . LYS B 1 67 ? -0.946 -28.703 -10.695 1 97.56 67 LYS B N 1
ATOM 1435 C CA . LYS B 1 67 ? -1.446 -28.875 -9.336 1 97.56 67 LYS B CA 1
ATOM 1436 C C . LYS B 1 67 ? -2.342 -27.703 -8.93 1 97.56 67 LYS B C 1
ATOM 1438 O O . LYS B 1 67 ? -2.062 -26.562 -9.266 1 97.56 67 LYS B O 1
ATOM 1443 N N . GLU B 1 68 ? -3.332 -28.031 -8.133 1 97.56 68 GLU B N 1
ATOM 1444 C CA . GLU B 1 68 ? -4.238 -27 -7.633 1 97.56 68 GLU B CA 1
ATOM 1445 C C . GLU B 1 68 ? -3.617 -26.234 -6.469 1 97.56 68 GLU B C 1
ATOM 1447 O O . GLU B 1 68 ? -2.939 -26.828 -5.625 1 97.56 68 GLU B O 1
ATOM 1452 N N . ILE B 1 69 ? -3.842 -24.891 -6.484 1 96.69 69 ILE B N 1
ATOM 1453 C CA . ILE B 1 69 ? -3.363 -24.062 -5.387 1 96.69 69 ILE B CA 1
ATOM 1454 C C . ILE B 1 69 ? -4.32 -22.891 -5.176 1 96.69 69 ILE B C 1
ATOM 1456 O O . ILE B 1 69 ? -4.996 -22.453 -6.113 1 96.69 69 ILE B O 1
ATOM 1460 N N . ASP B 1 70 ? -4.422 -22.422 -4.02 1 97 70 ASP B N 1
ATOM 1461 C CA . ASP B 1 70 ? -5.258 -21.266 -3.703 1 97 70 ASP B CA 1
ATOM 1462 C C . ASP B 1 70 ? -4.5 -19.953 -3.938 1 97 70 ASP B C 1
ATOM 1464 O O . ASP B 1 70 ? -3.332 -19.828 -3.562 1 97 70 ASP B O 1
ATOM 1468 N N . ALA B 1 71 ? -5.223 -18.969 -4.477 1 97 71 ALA B N 1
ATOM 1469 C CA . ALA B 1 71 ? -4.633 -17.656 -4.715 1 97 71 ALA B CA 1
ATOM 1470 C C . ALA B 1 71 ? -4.137 -17.031 -3.414 1 97 71 ALA B C 1
ATOM 1472 O O . ALA B 1 71 ? -3.139 -16.312 -3.406 1 97 71 ALA B O 1
ATOM 1473 N N . ALA B 1 72 ? -4.82 -17.266 -2.314 1 94.75 72 ALA B N 1
ATOM 1474 C CA . ALA B 1 72 ? -4.492 -16.688 -1.015 1 94.75 72 ALA B CA 1
ATOM 1475 C C . ALA B 1 72 ? -3.084 -17.078 -0.58 1 94.75 72 ALA B C 1
ATOM 1477 O O . ALA B 1 72 ? -2.447 -16.375 0.2 1 94.75 72 ALA B O 1
ATOM 1478 N N . ASP B 1 73 ? -2.547 -18.172 -1.122 1 94 73 ASP B N 1
ATOM 1479 C CA . ASP B 1 73 ? -1.206 -18.625 -0.785 1 94 73 ASP B CA 1
ATOM 1480 C C . ASP B 1 73 ? -0.142 -17.688 -1.342 1 94 73 ASP B C 1
ATOM 1482 O O . ASP B 1 73 ? 1.015 -17.734 -0.917 1 94 73 ASP B O 1
ATOM 1486 N N . PHE B 1 74 ? -0.573 -16.828 -2.25 1 96.06 74 PHE B N 1
ATOM 1487 C CA . PHE B 1 74 ? 0.379 -15.938 -2.91 1 96.06 74 PHE B CA 1
ATOM 1488 C C . PHE B 1 74 ? 0.181 -14.492 -2.455 1 96.06 74 PHE B C 1
ATOM 1490 O O . PHE B 1 74 ? 0.889 -13.594 -2.908 1 96.06 74 PHE B O 1
ATOM 1497 N N . SER B 1 75 ? -0.791 -14.289 -1.493 1 96.25 75 SER B N 1
ATOM 1498 C CA . SER B 1 75 ? -1.076 -12.93 -1.052 1 96.25 75 SER B CA 1
ATOM 1499 C C . SER B 1 75 ? 0.054 -12.383 -0.187 1 96.25 75 SER B C 1
ATOM 1501 O O . SER B 1 75 ? 0.487 -13.031 0.765 1 96.25 75 SER B O 1
ATOM 1503 N N . LEU B 1 76 ? 0.476 -11.188 -0.562 1 93.94 76 LEU B N 1
ATOM 1504 C CA . LEU B 1 76 ? 1.526 -10.539 0.218 1 93.94 76 LEU B CA 1
ATOM 1505 C C . LEU B 1 76 ? 0.941 -9.82 1.431 1 93.94 76 LEU B C 1
ATOM 1507 O O . LEU B 1 76 ? 1.663 -9.508 2.377 1 93.94 76 LEU B O 1
ATOM 1511 N N . LEU B 1 77 ? -0.292 -9.43 1.394 1 90.62 77 LEU B N 1
ATOM 1512 C CA . LEU B 1 77 ? -0.924 -8.703 2.488 1 90.62 77 LEU B CA 1
ATOM 1513 C C . LEU B 1 77 ? -1.332 -9.648 3.609 1 90.62 77 LEU B C 1
ATOM 1515 O O . LEU B 1 77 ? -1.525 -9.227 4.75 1 90.62 77 LEU B O 1
ATOM 1519 N N . THR B 1 78 ? -1.489 -10.844 3.252 1 78.06 78 THR B N 1
ATOM 1520 C CA . THR B 1 78 ? -1.897 -11.812 4.262 1 78.06 78 THR B CA 1
ATOM 1521 C C . THR B 1 78 ? -0.692 -12.586 4.785 1 78.06 78 THR B C 1
ATOM 1523 O O . THR B 1 78 ? -0.821 -13.398 5.703 1 78.06 78 THR B O 1
ATOM 1526 N N . LEU B 1 79 ? 0.487 -12.336 4.059 1 61.59 79 LEU B N 1
ATOM 1527 C CA . LEU B 1 79 ? 1.669 -13.078 4.484 1 61.59 79 LEU B CA 1
ATOM 1528 C C . LEU B 1 79 ? 2.172 -12.57 5.832 1 61.59 79 LEU B C 1
ATOM 1530 O O . LEU B 1 79 ? 2.23 -11.359 6.062 1 61.59 79 LEU B O 1
ATOM 1534 N N . PRO B 1 80 ? 2.336 -13.547 6.691 1 55.72 80 PRO B N 1
ATOM 1535 C CA . PRO B 1 80 ? 2.914 -13.195 7.992 1 55.72 80 PRO B CA 1
ATOM 1536 C C . PRO B 1 80 ? 4.297 -12.562 7.871 1 55.72 80 PRO B C 1
ATOM 1538 O O . PRO B 1 80 ? 5.102 -12.984 7.039 1 55.72 80 PRO B O 1
ATOM 1541 N N . GLY B 1 81 ? 4.629 -11.297 8.461 1 48.41 81 GLY B N 1
ATOM 1542 C CA . GLY B 1 81 ? 5.957 -10.719 8.555 1 48.41 81 GLY B CA 1
ATOM 1543 C C . GLY B 1 81 ? 6.242 -9.695 7.469 1 48.41 81 GLY B C 1
ATOM 1544 O O . GLY B 1 81 ? 7.355 -9.172 7.375 1 48.41 81 GLY B O 1
ATOM 1545 N N . ALA B 1 82 ? 5.535 -9.812 6.422 1 44.62 82 ALA B N 1
ATOM 1546 C CA . ALA B 1 82 ? 5.852 -8.852 5.371 1 44.62 82 ALA B CA 1
ATOM 1547 C C . ALA B 1 82 ? 6.078 -7.457 5.953 1 44.62 82 ALA B C 1
ATOM 1549 O O . ALA B 1 82 ? 6.551 -6.555 5.262 1 44.62 82 ALA B O 1
ATOM 1550 N N . VAL B 1 83 ? 5.484 -7.176 7.055 1 42.09 83 VAL B N 1
ATOM 1551 C CA . VAL B 1 83 ? 5.621 -5.805 7.539 1 42.09 83 VAL B CA 1
ATOM 1552 C C . VAL B 1 83 ? 7.074 -5.535 7.93 1 42.09 83 VAL B C 1
ATOM 1554 O O . VAL B 1 83 ? 7.352 -4.645 8.734 1 42.09 83 VAL B O 1
ATOM 1557 N N . GLN B 1 84 ? 7.988 -6.285 7.508 1 37.94 84 GLN B N 1
ATOM 1558 C CA . GLN B 1 84 ? 9.266 -6.172 8.203 1 37.94 84 GLN B CA 1
ATOM 1559 C C . GLN B 1 84 ? 9.656 -4.711 8.406 1 37.94 84 GLN B C 1
ATOM 1561 O O . GLN B 1 84 ? 10.109 -4.328 9.484 1 37.94 84 GLN B O 1
ATOM 1566 N N . SER B 1 85 ? 10.375 -4.02 7.395 1 34.47 85 SER B N 1
ATOM 1567 C CA . SER B 1 85 ? 11.68 -3.408 7.629 1 34.47 85 SER B CA 1
ATOM 1568 C C . SER B 1 85 ? 11.539 -2.051 8.312 1 34.47 85 SER B C 1
ATOM 1570 O O . SER B 1 85 ? 12.539 -1.385 8.594 1 34.47 85 SER B O 1
ATOM 1572 N N . MET B 1 86 ? 10.609 -1.101 8.055 1 34.5 86 MET B N 1
ATOM 1573 C CA . MET B 1 86 ? 11.039 0.198 8.562 1 34.5 86 MET B CA 1
ATOM 1574 C C . MET B 1 86 ? 10.977 0.235 10.086 1 34.5 86 MET B C 1
ATOM 1576 O O . MET B 1 86 ? 9.914 0.015 10.672 1 34.5 86 MET B O 1
ATOM 1580 N N . THR B 1 87 ? 11.945 -0.264 10.828 1 33.28 87 THR B N 1
ATOM 1581 C CA . THR B 1 87 ? 12.18 -0.266 12.273 1 33.28 87 THR B CA 1
ATOM 1582 C C . THR B 1 87 ? 11.703 1.038 12.898 1 33.28 87 THR B C 1
ATOM 1584 O O . THR B 1 87 ? 11.688 2.082 12.242 1 33.28 87 THR B O 1
ATOM 1587 N N . GLU B 1 88 ? 10.953 0.975 13.93 1 34.97 88 GLU B N 1
ATOM 1588 C CA . GLU B 1 88 ? 10.5 1.937 14.93 1 34.97 88 GLU B CA 1
ATOM 1589 C C . GLU B 1 88 ? 11.562 2.996 15.203 1 34.97 88 GLU B C 1
ATOM 1591 O O . GLU B 1 88 ? 11.25 4.18 15.328 1 34.97 88 GLU B O 1
ATOM 1596 N N . GLN B 1 89 ? 12.773 2.498 15.57 1 34.72 89 GLN B N 1
ATOM 1597 C CA . GLN B 1 89 ? 13.836 3.373 16.047 1 34.72 89 GLN B CA 1
ATOM 1598 C C . GLN B 1 89 ? 14.102 4.516 15.078 1 34.72 89 GLN B C 1
ATOM 1600 O O . GLN B 1 89 ? 14.531 5.598 15.477 1 34.72 89 GLN B O 1
ATOM 1605 N N . ASP B 1 90 ? 13.914 4.266 13.828 1 34.81 90 ASP B N 1
ATOM 1606 C CA . ASP B 1 90 ? 14.305 5.32 12.898 1 34.81 90 ASP B CA 1
ATOM 1607 C C . ASP B 1 90 ? 13.289 6.461 12.898 1 34.81 90 ASP B C 1
ATOM 1609 O O . ASP B 1 90 ? 13.648 7.625 12.719 1 34.81 90 ASP B O 1
ATOM 1613 N N . LEU B 1 91 ? 12.055 6.199 13.172 1 35.88 91 LEU B N 1
ATOM 1614 C CA . LEU B 1 91 ? 11.031 7.238 13.141 1 35.88 91 LEU B CA 1
ATOM 1615 C C . LEU B 1 91 ? 11.156 8.156 14.352 1 35.88 91 LEU B C 1
ATOM 1617 O O . LEU B 1 91 ? 10.984 9.375 14.227 1 35.88 91 LEU B O 1
ATOM 1621 N N . LEU B 1 92 ? 11.398 7.59 15.508 1 34.31 92 LEU B N 1
ATOM 1622 C CA . LEU B 1 92 ? 11.445 8.484 16.656 1 34.31 92 LEU B CA 1
ATOM 1623 C C . LEU B 1 92 ? 12.57 9.5 16.5 1 34.31 92 LEU B C 1
ATOM 1625 O O . LEU B 1 92 ? 12.43 10.656 16.906 1 34.31 92 LEU B O 1
ATOM 1629 N N . GLU B 1 93 ? 13.727 9.164 16.031 1 33.66 93 GLU B N 1
ATOM 1630 C CA . GLU B 1 93 ? 14.805 10.141 16.031 1 33.66 93 GLU B CA 1
ATOM 1631 C C . GLU B 1 93 ? 14.469 11.336 15.133 1 33.66 93 GLU B C 1
ATOM 1633 O O . GLU B 1 93 ? 14.969 12.438 15.352 1 33.66 93 GLU B O 1
ATOM 1638 N N . VAL B 1 94 ? 13.664 11.18 14.203 1 37.19 94 VAL B N 1
ATOM 1639 C CA . VAL B 1 94 ? 13.477 12.312 13.305 1 37.19 94 VAL B CA 1
ATOM 1640 C C . VAL B 1 94 ? 12.672 13.406 14.016 1 37.19 94 VAL B C 1
ATOM 1642 O O . VAL B 1 94 ? 12.875 14.594 13.766 1 37.19 94 VAL B O 1
ATOM 1645 N N . ALA B 1 95 ? 11.797 13.102 14.922 1 34.69 95 ALA B N 1
ATOM 1646 C CA . ALA B 1 95 ? 11.062 14.203 15.547 1 34.69 95 ALA B CA 1
ATOM 1647 C C . ALA B 1 95 ? 12.016 15.133 16.297 1 34.69 95 ALA B C 1
ATOM 1649 O O . ALA B 1 95 ? 11.781 16.344 16.375 1 34.69 95 ALA B O 1
ATOM 1650 N N . VAL B 1 96 ? 13.062 14.617 17 1 34.19 96 VAL B N 1
ATOM 1651 C CA . VAL B 1 96 ? 13.789 15.57 17.828 1 34.19 96 VAL B CA 1
ATOM 1652 C C . VAL B 1 96 ? 14.5 16.594 16.953 1 34.19 96 VAL B C 1
ATOM 1654 O O . VAL B 1 96 ? 14.609 17.766 17.312 1 34.19 96 VAL B O 1
ATOM 1657 N N . GLY B 1 97 ? 15.156 16.109 15.883 1 34.38 97 GLY B N 1
ATOM 1658 C CA . GLY B 1 97 ? 16.188 16.984 15.344 1 34.38 97 GLY B CA 1
ATOM 1659 C C . GLY B 1 97 ? 15.625 18.125 14.516 1 34.38 97 GLY B C 1
ATOM 1660 O O . GLY B 1 97 ? 16.375 18.859 13.867 1 34.38 97 GLY B O 1
ATOM 1661 N N . ILE B 1 98 ? 14.406 18.141 14.07 1 34.53 98 ILE B N 1
ATOM 1662 C CA . ILE B 1 98 ? 14.242 19.359 13.289 1 34.53 98 ILE B CA 1
ATOM 1663 C C . ILE B 1 98 ? 14.281 20.562 14.219 1 34.53 98 ILE B C 1
ATOM 1665 O O . ILE B 1 98 ? 13.445 20.703 15.109 1 34.53 98 ILE B O 1
ATOM 1669 N N . PRO B 1 99 ? 15.43 21.156 14.555 1 32.19 99 PRO B N 1
ATOM 1670 C CA . PRO B 1 99 ? 15.602 22.344 15.391 1 32.19 99 PRO B CA 1
ATOM 1671 C C . PRO B 1 99 ? 14.469 23.359 15.219 1 32.19 99 PRO B C 1
ATOM 1673 O O . PRO B 1 99 ? 14.156 24.109 16.141 1 32.19 99 PRO B O 1
ATOM 1676 N N . GLY B 1 100 ? 14.172 23.891 14.031 1 34.75 100 GLY B N 1
ATOM 1677 C CA . GLY B 1 100 ? 13.516 25.188 13.984 1 34.75 100 GLY B CA 1
ATOM 1678 C C . GLY B 1 100 ? 12.172 25.203 14.688 1 34.75 100 GLY B C 1
ATOM 1679 O O . GLY B 1 100 ? 11.336 26.062 14.406 1 34.75 100 GLY B O 1
ATOM 1680 N N . GLY B 1 101 ? 11.805 24.25 15.508 1 33.78 101 GLY B N 1
ATOM 1681 C CA . GLY B 1 101 ? 10.547 24.328 16.25 1 33.78 101 GLY B CA 1
ATOM 1682 C C . GLY B 1 101 ? 10.531 25.453 17.266 1 33.78 101 GLY B C 1
ATOM 1683 O O . GLY B 1 101 ? 11.484 25.641 18.016 1 33.78 101 GLY B O 1
ATOM 1684 N N . VAL B 1 102 ? 10.023 26.719 16.984 1 32.53 102 VAL B N 1
ATOM 1685 C CA . VAL B 1 102 ? 9.641 27.75 17.922 1 32.53 102 VAL B CA 1
ATOM 1686 C C . VAL B 1 102 ? 8.945 27.125 19.125 1 32.53 102 VAL B C 1
ATOM 1688 O O . VAL B 1 102 ? 8.258 26.109 19 1 32.53 102 VAL B O 1
ATOM 1691 N N . ARG B 1 103 ? 9.523 27.281 20.328 1 31.45 103 ARG B N 1
ATOM 1692 C CA . ARG B 1 103 ? 9.227 26.938 21.703 1 31.45 103 ARG B CA 1
ATOM 1693 C C . ARG B 1 103 ? 7.852 27.438 22.125 1 31.45 103 ARG B C 1
ATOM 1695 O O . ARG B 1 103 ? 7.527 28.609 21.906 1 31.45 103 ARG B O 1
ATOM 1702 N N . PHE B 1 104 ? 6.668 26.812 22 1 28.92 104 PHE B N 1
ATOM 1703 C CA . PHE B 1 104 ? 5.57 27.406 22.75 1 28.92 104 PHE B CA 1
ATOM 1704 C C . PHE B 1 104 ? 5.93 27.516 24.234 1 28.92 104 PHE B C 1
ATOM 1706 O O . PHE B 1 104 ? 6.371 26.531 24.844 1 28.92 104 PHE B O 1
ATOM 1713 N N . GLU B 1 105 ? 6.551 28.625 24.656 1 27.72 105 GLU B N 1
ATOM 1714 C CA . GLU B 1 105 ? 6.82 29.078 26.016 1 27.72 105 GLU B CA 1
ATOM 1715 C C . GLU B 1 105 ? 5.57 28.984 26.891 1 27.72 105 GLU B C 1
ATOM 1717 O O . GLU B 1 105 ? 4.516 29.5 26.516 1 27.72 105 GLU B O 1
ATOM 1722 N N . PRO B 1 106 ? 5.34 27.734 27.562 1 30.69 106 PRO B N 1
ATOM 1723 C CA . PRO B 1 106 ? 4.344 27.906 28.625 1 30.69 106 PRO B CA 1
ATOM 1724 C C . PRO B 1 106 ? 4.652 29.094 29.531 1 30.69 106 PRO B C 1
ATOM 1726 O O . PRO B 1 106 ? 5.816 29.328 29.875 1 30.69 106 PRO B O 1
ATOM 1729 N N . GLU B 1 107 ? 4.059 30.219 29.344 1 30.09 107 GLU B N 1
ATOM 1730 C CA . GLU B 1 107 ? 4.098 31.297 30.328 1 30.09 107 GLU B CA 1
ATOM 1731 C C . GLU B 1 107 ? 3.771 30.781 31.734 1 30.09 107 GLU B C 1
ATOM 1733 O O . GLU B 1 107 ? 2.752 30.125 31.938 1 30.09 107 GLU B O 1
ATOM 1738 N N . SER B 1 108 ? 4.75 30.188 32.438 1 28.16 108 SER B N 1
ATOM 1739 C CA . SER B 1 108 ? 4.59 30.047 33.875 1 28.16 108 SER B CA 1
ATOM 1740 C C . SER B 1 108 ? 3.998 31.312 34.5 1 28.16 108 SER B C 1
ATOM 1742 O O . SER B 1 108 ? 4.582 32.406 34.375 1 28.16 108 SER B O 1
ATOM 1744 N N . ARG B 1 109 ? 2.594 31.406 34.469 1 26.34 109 ARG B N 1
ATOM 1745 C CA . ARG B 1 109 ? 2.131 32.062 35.688 1 26.34 109 ARG B CA 1
ATOM 1746 C C . ARG B 1 109 ? 2.271 31.156 36.906 1 26.34 109 ARG B C 1
ATOM 1748 O O . ARG B 1 109 ? 2.131 29.938 36.781 1 26.34 109 ARG B O 1
#

Foldseek 3Di:
DVVVVVVLVLVCVLVVHPPSVVVVVVDDPVRVVVVVVVCVVPPRPLVVVQLVVLVVVQVVCCVVPVDHDDSVVRGPVPPDPSVPPCPPVVVVVVVVPPPCPDDPPPPPD/DVVVVVVLVLVCVLVVHPPSVVVVVVDDPVRVVVVVVVCVVPPRPVVVVQQVVLVVVQVVCCVVPVDHDDSVVRGLVPDPCNVDDPDPVVVVVVVPPPPPPDDPPPPPD

InterPro domains:
  IPR009350 Minor tail T [PF06223] (28-101)
  IPR009350 Minor tail T [TIGR01715] (4-109)

pLDDT: mean 77.57, std 25.65, range [26.34, 98.69]

Sequence (218 aa):
MNNELHFVRQLAREFRRPDWRRMLDEMSSTELSEWADFFRENSFSDALLDAEFSTLKAQVFMLVTGKEIDAADFSLLTLPGAVQSMTEQDLLEVAVGIPGGVRFEPESRMNNELHFVRQLAREFRRPDWRRMLDEMSSTELSEWADFFRENSFSDALLDAEFSTLKAQVFMLVTGKEIDAADFSLLTLPGAVQSMTEQDLLEVAVGIPGGVRFEPESR

Organism: Salmonella typhimurium (strain 14028s / SGSC 2262) (NCBI:txid588858)

Radius of gyration: 21.69 Å; Cα contacts (8 Å, |Δi|>4): 156; chains: 2; bounding box: 45×62×66 Å